Protein AF-A0A2W4IF60-F1 (afdb_monomer_lite)

Sequence (351 aa):
MIVFMKRQAVYISILVGIFCSLRVNANFQVPNEESFILQEFAETTLKISTLNIGEDNPFPVLKTFLKQHCAPEALQAGEKLTQKLQIPWEKNLQQLNSLKEYENLFTSTKKLTLNLKKEDEKTFCSQKYLLYNLLDQIQTAFLGYQKEKTENYEHSAPPKEKKESQNEEKKHFTTNFQRLTYDYLTEEIKNLINMNILNKEEAGEIQEKIKINFFPSCEKAKGSFHLLQHKKTKEKHFKALKLNIGICQDKSYLAKYKEYFKQILAHELGHYLYFFKDQKSENFNSICWSKRKNTCKHEEFITTYAQQNQEEDYAESFAYWYKDQGKEKEFGSVPANEALLRKEKHFETLF

pLDDT: mean 73.07, std 19.61, range [23.86, 97.19]

Secondary structure (DSSP, 8-state):
-------SSS-SSSSS---S-----------TTHHHHHHHHHHHHTTGGGPPTTS---HHHHHHHHHHHS-HHHHHHHHHHHHHHHHHHHHHHHT--SHHHHHHHHHHHHHHHHT---S-HHHHHHHHHHHHHHHHHHHHHHHHHHHHHHHTTTTS------SSHHHHHHHHHHHHHHHHHHHHHHHHHHHHHHTTSS-HHHHHHHHHHEEEEEEE--SPPEEEEEEEE-TTT--EEEEEEEEEEEE---HHHHHHHHHHHHHHHHHHHHHHIIIII-TTHHHHHHHHEETTEE-S-GGGSSSSGGGS-HHHHHHHHHHHHHHHHTT---SPPPP--HHHHHHHHHHHHH-

Radius of gyration: 26.7 Å; chains: 1; bounding box: 81×46×79 Å

Foldseek 3Di:
DDDDDDDDDPDPPPPPDDPDDDDDDDDDPDDFCPLVVQLLVLCVVVVLLPDFQPPDQCLVVSLVSLVVPADPLLQVLLVVVLVVCVVVLVVVLVVDDDLVVLRVVLNVLSVCLNPPDSPGRSPNSSSNNNSSVSNVVSSVSSVVVVVVVVVVVPPDDDDDDDDPVVVVVLVVLVVVVVVVLVVLVVVLLVVCCVVVVDPPVRSVVQVVQEAEAEDADLDQKAKDWDWDADPPVRDIDGHHIYIYDHRDPDPVSVVCVSVSSLLNVQLNVLLVCLRPPPPVLVQLCVLQHDPFDGPDDPLLAPHPQLNPTSSSSSSNLRSVLSCVVVVNPPPDDRPPDPSSVSSNVSVVVRD

Structure (mmCIF, N/CA/C/O backbone):
data_AF-A0A2W4IF60-F1
#
_entry.id   AF-A0A2W4IF60-F1
#
loop_
_atom_site.group_PDB
_atom_site.id
_atom_site.type_symbol
_atom_site.label_atom_id
_atom_site.label_alt_id
_atom_site.label_comp_id
_atom_site.label_asym_id
_atom_site.label_entity_id
_atom_site.label_seq_id
_atom_site.pdbx_PDB_ins_code
_atom_site.Cartn_x
_atom_site.Cartn_y
_atom_site.Cartn_z
_atom_site.occupancy
_atom_site.B_iso_or_equiv
_atom_site.auth_seq_id
_atom_site.auth_comp_id
_atom_site.auth_asym_id
_atom_site.auth_atom_id
_atom_site.pdbx_PDB_model_num
ATOM 1 N N . MET A 1 1 ? -29.709 -25.476 47.005 1.00 33.69 1 MET A N 1
ATOM 2 C CA . MET A 1 1 ? -28.866 -25.373 45.793 1.00 33.69 1 MET A CA 1
ATOM 3 C C . MET A 1 1 ? -29.565 -24.430 44.831 1.00 33.69 1 MET A C 1
ATOM 5 O O . MET A 1 1 ? -30.555 -24.809 44.235 1.00 33.69 1 MET A O 1
ATOM 9 N N . ILE A 1 2 ? -29.330 -23.127 44.946 1.00 28.52 2 ILE A N 1
ATOM 10 C CA . ILE A 1 2 ? -28.174 -22.435 44.351 1.00 28.52 2 ILE A CA 1
ATOM 11 C C . ILE A 1 2 ? -28.276 -22.457 42.818 1.00 28.52 2 ILE A C 1
ATOM 13 O O . ILE A 1 2 ? -28.019 -23.477 42.196 1.00 28.52 2 ILE A O 1
ATOM 17 N N . VAL A 1 3 ? -28.714 -21.311 42.282 1.00 27.39 3 VAL A N 1
ATOM 18 C CA . VAL A 1 3 ? -28.087 -20.539 41.192 1.00 27.39 3 VAL A CA 1
ATOM 19 C C . VAL A 1 3 ? -27.475 -21.343 40.034 1.00 27.39 3 VAL A C 1
ATOM 21 O O . VAL A 1 3 ? -26.459 -21.992 40.218 1.00 27.39 3 VAL A O 1
ATOM 24 N N . PHE A 1 4 ? -28.054 -21.209 38.833 1.00 25.11 4 PHE A N 1
ATOM 25 C CA . PHE A 1 4 ? -27.420 -20.688 37.597 1.00 25.11 4 PHE A CA 1
ATOM 26 C C . PHE A 1 4 ? -28.392 -20.918 36.414 1.00 25.11 4 PHE A C 1
ATOM 28 O O . PHE A 1 4 ? -28.615 -22.039 35.981 1.00 25.11 4 PHE A O 1
ATOM 35 N N . MET A 1 5 ? -29.219 -19.911 36.093 1.00 25.39 5 MET A N 1
ATOM 36 C CA . MET A 1 5 ? -29.157 -19.103 34.850 1.00 25.39 5 MET A CA 1
ATOM 37 C C . MET A 1 5 ? -29.403 -19.927 33.568 1.00 25.39 5 MET A C 1
ATOM 39 O O . MET A 1 5 ? -28.559 -20.706 33.159 1.00 25.39 5 MET A O 1
ATOM 43 N N . LYS A 1 6 ? -30.586 -19.900 32.928 1.00 26.98 6 LYS A N 1
ATOM 44 C CA . LYS A 1 6 ? -31.200 -18.811 32.122 1.00 26.98 6 LYS A CA 1
ATOM 45 C C . LYS A 1 6 ? -30.216 -18.089 31.182 1.00 26.98 6 LYS A C 1
ATOM 47 O O . LYS A 1 6 ? -29.327 -17.400 31.666 1.00 26.98 6 LYS A O 1
ATOM 52 N N . ARG A 1 7 ? -30.571 -18.107 29.881 1.00 27.20 7 ARG A N 1
ATOM 53 C CA . ARG A 1 7 ? -30.150 -17.259 28.733 1.00 27.20 7 ARG A CA 1
ATOM 54 C C . ARG A 1 7 ? -29.167 -17.897 27.748 1.00 27.20 7 ARG A C 1
ATOM 56 O O . ARG A 1 7 ? -27.987 -17.634 27.872 1.00 27.20 7 ARG A O 1
ATOM 63 N N . GLN A 1 8 ? -29.674 -18.572 26.709 1.00 27.17 8 GLN A N 1
ATOM 64 C CA . GLN A 1 8 ? -29.098 -18.576 25.345 1.00 27.17 8 GLN A CA 1
ATOM 65 C C . GLN A 1 8 ? -30.144 -19.079 24.323 1.00 27.17 8 GLN A C 1
ATOM 67 O O . GLN A 1 8 ? -29.982 -20.159 23.775 1.00 27.17 8 GLN A O 1
ATOM 72 N N . ALA A 1 9 ? -31.261 -18.366 24.104 1.00 29.62 9 ALA A N 1
ATOM 73 C CA . ALA A 1 9 ? -32.190 -18.716 23.007 1.00 29.62 9 ALA A CA 1
ATOM 74 C C . ALA A 1 9 ? -33.240 -17.636 22.660 1.00 29.62 9 ALA A C 1
ATOM 76 O O . ALA A 1 9 ? -34.347 -17.980 22.268 1.00 29.62 9 ALA A O 1
ATOM 77 N N . VAL A 1 10 ? -32.958 -16.337 22.819 1.00 28.91 10 VAL A N 1
ATOM 78 C CA . VAL A 1 10 ? -33.858 -15.270 22.327 1.00 28.91 10 VAL A CA 1
ATOM 79 C C . VAL A 1 10 ? -33.020 -14.039 21.984 1.00 28.91 10 VAL A C 1
ATOM 81 O O . VAL A 1 10 ? -32.916 -13.163 22.821 1.00 28.91 10 VAL A O 1
ATOM 84 N N . TYR A 1 11 ? -32.359 -14.004 20.819 1.00 23.86 11 TYR A N 1
ATOM 85 C CA . TYR A 1 11 ? -31.848 -12.773 20.166 1.00 23.86 11 TYR A CA 1
ATOM 86 C C . TYR A 1 11 ? -31.482 -13.036 18.682 1.00 23.86 11 TYR A C 1
ATOM 88 O O . TYR A 1 11 ? -30.486 -12.542 18.173 1.00 23.86 11 TYR A O 1
ATOM 96 N N . ILE A 1 12 ? -32.292 -13.833 17.968 1.00 34.38 12 ILE A N 1
ATOM 97 C CA . ILE A 1 12 ? -32.134 -14.103 16.518 1.00 34.38 12 ILE A CA 1
ATOM 98 C C . ILE A 1 12 ? -33.121 -13.278 15.654 1.00 34.38 12 ILE A C 1
ATOM 100 O O . ILE A 1 12 ? -33.269 -13.523 14.464 1.00 34.38 12 ILE A O 1
ATOM 104 N N . SER A 1 13 ? -33.801 -12.245 16.173 1.00 26.91 13 SER A N 1
ATOM 105 C CA . SER A 1 13 ? -34.812 -11.535 15.349 1.00 26.91 13 SER A CA 1
ATOM 106 C C . SER A 1 13 ? -34.953 -10.022 15.541 1.00 26.91 13 SER A C 1
ATOM 108 O O . SER A 1 13 ? -35.973 -9.467 15.156 1.00 26.91 13 SER A O 1
ATOM 110 N N . ILE A 1 14 ? -33.942 -9.319 16.061 1.00 26.91 14 ILE A N 1
ATOM 111 C CA . ILE A 1 14 ? -33.949 -7.842 16.090 1.00 26.91 14 ILE A CA 1
ATOM 112 C C . ILE A 1 14 ? -32.560 -7.321 15.707 1.00 26.91 14 ILE A C 1
ATOM 114 O O . ILE A 1 14 ? -31.815 -6.867 16.558 1.00 26.91 14 ILE A O 1
ATOM 118 N N . LEU A 1 15 ? -32.194 -7.456 14.430 1.00 24.92 15 LEU A N 1
ATOM 119 C CA . LEU A 1 15 ? -31.101 -6.720 13.763 1.00 24.92 15 LEU A CA 1
ATOM 120 C C . LEU A 1 15 ? -31.378 -6.662 12.238 1.00 24.92 15 LEU A C 1
ATOM 122 O O . LEU A 1 15 ? -30.499 -6.859 11.409 1.00 24.92 15 LEU A O 1
ATOM 126 N N . VAL A 1 16 ? -32.651 -6.442 11.870 1.00 29.22 16 VAL A N 1
ATOM 127 C CA . VAL A 1 16 ? -33.138 -6.225 10.483 1.00 29.22 16 VAL A CA 1
ATOM 128 C C . VAL A 1 16 ? -33.931 -4.906 10.379 1.00 29.22 16 VAL A C 1
ATOM 130 O O . VAL A 1 16 ? -34.698 -4.677 9.457 1.00 29.22 16 VAL A O 1
ATOM 133 N N . GLY A 1 17 ? -33.751 -3.966 11.303 1.00 27.00 17 GLY A N 1
ATOM 134 C CA . GLY A 1 17 ? -34.484 -2.705 11.229 1.00 27.00 17 GLY A CA 1
ATOM 135 C C . GLY A 1 17 ? -33.846 -1.636 12.079 1.00 27.00 17 GLY A C 1
ATOM 136 O O . GLY A 1 17 ? -34.156 -1.567 13.255 1.00 27.00 17 GLY A O 1
ATOM 137 N N . ILE A 1 18 ? -32.932 -0.880 11.474 1.00 28.89 18 ILE A N 1
ATOM 138 C CA . ILE A 1 18 ? -32.670 0.564 11.618 1.00 28.89 18 ILE A CA 1
ATOM 139 C C . ILE A 1 18 ? -31.515 0.825 10.640 1.00 28.89 18 ILE A C 1
ATOM 141 O O . ILE A 1 18 ? -30.358 0.759 11.014 1.00 28.89 18 ILE A O 1
ATOM 145 N N . PHE A 1 19 ? -31.824 0.995 9.355 1.00 27.33 19 PHE A N 1
ATOM 146 C CA . PHE A 1 19 ? -31.012 1.765 8.399 1.00 27.33 19 PHE A CA 1
ATOM 147 C C . PHE A 1 19 ? -31.865 2.070 7.160 1.00 27.33 19 PHE A C 1
ATOM 149 O O . PHE A 1 19 ? -31.553 1.711 6.034 1.00 27.33 19 PHE A O 1
ATOM 156 N N . CYS A 1 20 ? -32.986 2.755 7.390 1.00 24.56 20 CYS A N 1
ATOM 157 C CA . CYS A 1 20 ? -33.557 3.661 6.404 1.00 24.56 20 CYS A CA 1
ATOM 158 C C . CYS A 1 20 ? -34.033 4.920 7.132 1.00 24.56 20 CYS A C 1
ATOM 160 O O . CYS A 1 20 ? -34.852 4.844 8.044 1.00 24.56 20 CYS A O 1
ATOM 162 N N . SER A 1 21 ? -33.508 6.057 6.666 1.00 26.84 21 SER A N 1
ATOM 163 C CA . SER A 1 21 ? -33.999 7.432 6.832 1.00 26.84 21 SER A CA 1
ATOM 164 C C . SER A 1 21 ? -34.162 7.983 8.254 1.00 26.84 21 SER A C 1
ATOM 166 O O . SER A 1 21 ? -35.152 7.704 8.917 1.00 26.84 21 SER A O 1
ATOM 168 N N . LEU A 1 22 ? -33.258 8.892 8.646 1.00 25.45 22 LEU A N 1
ATOM 169 C CA . LEU A 1 22 ? -33.579 10.283 9.014 1.00 25.45 22 LEU A CA 1
ATOM 170 C C . LEU A 1 22 ? -32.287 11.058 9.336 1.00 25.45 22 LEU A C 1
ATOM 172 O O . LEU A 1 22 ? -31.508 10.680 10.205 1.00 25.45 22 LEU A O 1
ATOM 176 N N . ARG A 1 23 ? -32.079 12.175 8.630 1.00 37.06 23 ARG A N 1
ATOM 177 C CA . ARG A 1 23 ? -31.181 13.253 9.059 1.00 37.06 23 ARG A CA 1
ATOM 178 C C . ARG A 1 23 ? -31.764 13.884 10.323 1.00 37.06 23 ARG A C 1
ATOM 180 O O . ARG A 1 23 ? -32.813 14.507 10.209 1.00 37.06 23 ARG A O 1
ATOM 187 N N . VAL A 1 24 ? -31.069 13.811 11.457 1.00 26.56 24 VAL A N 1
ATOM 188 C CA . VAL A 1 24 ? -31.152 14.801 12.548 1.00 26.56 24 VAL A CA 1
ATOM 189 C C . VAL A 1 24 ? -29.798 14.842 13.263 1.00 26.56 24 VAL A C 1
ATOM 191 O O . VAL A 1 24 ? -29.272 13.808 13.659 1.00 26.56 24 VAL A O 1
ATOM 194 N N . ASN A 1 25 ? -29.241 16.045 13.419 1.00 36.34 25 ASN A N 1
ATOM 195 C CA . ASN A 1 25 ? -28.120 16.329 14.313 1.00 36.34 25 ASN A CA 1
ATOM 196 C C . ASN A 1 25 ? -28.450 15.869 15.741 1.00 36.34 25 ASN A C 1
ATOM 198 O O . ASN A 1 25 ? -29.328 16.444 16.381 1.00 36.34 25 ASN A O 1
ATOM 202 N N . ALA A 1 26 ? -27.707 14.898 16.258 1.00 24.92 26 ALA A N 1
ATOM 203 C CA . ALA A 1 26 ? -27.599 14.640 17.686 1.00 24.92 26 ALA A CA 1
ATOM 204 C C . ALA A 1 26 ? -26.230 14.013 17.957 1.00 24.92 26 ALA A C 1
ATOM 206 O O . ALA A 1 26 ? -25.859 13.039 17.305 1.00 24.92 26 ALA A O 1
ATOM 207 N N . ASN A 1 27 ? -25.487 14.601 18.898 1.00 33.53 27 ASN A N 1
ATOM 208 C CA . ASN A 1 27 ? -24.260 14.050 19.467 1.00 33.53 27 ASN A CA 1
ATOM 209 C C . ASN A 1 27 ? -24.481 12.582 19.848 1.00 33.53 27 ASN A C 1
ATOM 211 O O . ASN A 1 27 ? -25.101 12.291 20.870 1.00 33.53 27 ASN A O 1
ATOM 215 N N . PHE A 1 28 ? -23.978 11.669 19.024 1.00 28.98 28 PHE A N 1
ATOM 216 C CA . PHE A 1 28 ? -23.949 10.254 19.339 1.00 28.98 28 PHE A CA 1
ATOM 217 C C . PHE A 1 28 ? -22.568 9.950 19.912 1.00 28.98 28 PHE A C 1
ATOM 219 O O . PHE A 1 28 ? -21.588 9.820 19.182 1.00 28.98 28 PHE A O 1
ATOM 226 N N . GLN A 1 29 ? -22.483 9.916 21.240 1.00 33.03 29 GLN A N 1
ATOM 227 C CA . GLN A 1 29 ? -21.326 9.377 21.943 1.00 33.03 29 GLN A CA 1
ATOM 228 C C . GLN A 1 29 ? -21.315 7.861 21.708 1.00 33.03 29 GLN A C 1
ATOM 230 O O . GLN A 1 29 ? -22.132 7.126 22.262 1.00 33.03 29 GLN A O 1
ATOM 235 N N . VAL A 1 30 ? -20.432 7.425 20.810 1.00 31.52 30 VAL A N 1
ATOM 236 C CA . VAL A 1 30 ? -20.109 6.016 20.544 1.00 31.52 30 VAL A CA 1
ATOM 237 C C . VAL A 1 30 ? -19.503 5.410 21.828 1.00 31.52 30 VAL A C 1
ATOM 239 O O . VAL A 1 30 ? -18.834 6.138 22.563 1.00 31.52 30 VAL A O 1
ATOM 242 N N . PRO A 1 31 ? -19.761 4.134 22.179 1.00 36.16 31 PRO A N 1
ATOM 243 C CA . PRO A 1 31 ? -19.336 3.590 23.467 1.00 36.16 31 PRO A CA 1
ATOM 244 C C . PRO A 1 31 ? -17.804 3.542 23.619 1.00 36.16 31 PRO A C 1
ATOM 246 O O . PRO A 1 31 ? -17.105 3.010 22.762 1.00 36.16 31 PRO A O 1
ATOM 249 N N . ASN A 1 32 ? -17.331 4.014 24.776 1.00 49.88 32 ASN A N 1
ATOM 250 C CA . ASN A 1 32 ? -15.941 4.209 25.230 1.00 49.88 32 ASN A CA 1
ATOM 251 C C . ASN A 1 32 ? -14.961 2.997 25.164 1.00 49.88 32 ASN A C 1
ATOM 253 O O . ASN A 1 32 ? -13.850 3.100 25.682 1.00 49.88 32 ASN A O 1
ATOM 257 N N . GLU A 1 33 ? -15.332 1.829 24.623 1.00 52.38 33 GLU A N 1
ATOM 258 C CA . GLU A 1 33 ? -14.502 0.601 24.673 1.00 52.38 33 GLU A CA 1
ATOM 259 C C . GLU A 1 33 ? -13.718 0.301 23.382 1.00 52.38 33 GLU A C 1
ATOM 261 O O . GLU A 1 33 ? -12.754 -0.472 23.410 1.00 52.38 33 GLU A O 1
ATOM 266 N N . GLU A 1 34 ? -14.082 0.920 22.256 1.00 63.78 34 GLU A N 1
ATOM 267 C CA . GLU A 1 34 ? -13.486 0.630 20.944 1.00 63.78 34 GLU A CA 1
ATOM 268 C C . GLU A 1 34 ? -12.000 1.025 20.890 1.00 63.78 34 GLU A C 1
ATOM 270 O O . GLU A 1 34 ? -11.151 0.232 20.476 1.00 63.78 34 GLU A O 1
ATOM 275 N N . SER A 1 35 ? -11.659 2.191 21.444 1.00 62.66 35 SER A N 1
ATOM 276 C CA . SER A 1 35 ? -10.292 2.720 21.525 1.00 62.66 35 SER A CA 1
ATOM 277 C C . SER A 1 35 ? -9.341 1.806 22.303 1.00 62.66 35 SER A C 1
ATOM 279 O O . SER A 1 35 ? -8.160 1.712 21.972 1.00 62.66 35 SER A O 1
ATOM 281 N N . PHE A 1 36 ? -9.830 1.067 23.306 1.00 70.44 36 PHE A N 1
ATOM 282 C CA . PHE A 1 36 ? -9.000 0.124 24.061 1.00 70.44 36 PHE A CA 1
ATOM 283 C C . PHE A 1 36 ? -8.640 -1.119 23.249 1.00 70.44 36 PHE A C 1
ATOM 285 O O . PHE A 1 36 ? -7.492 -1.569 23.286 1.00 70.44 36 PHE A O 1
ATOM 292 N N . ILE A 1 37 ? -9.624 -1.685 22.549 1.00 62.75 37 ILE A N 1
ATOM 293 C CA . ILE A 1 37 ? -9.478 -2.916 21.761 1.00 62.75 37 ILE A CA 1
ATOM 294 C C . ILE A 1 37 ? -8.618 -2.640 20.529 1.00 62.75 37 ILE A C 1
ATOM 296 O O . ILE A 1 37 ? -7.679 -3.383 20.238 1.00 62.75 37 ILE A O 1
ATOM 300 N N . LEU A 1 38 ? -8.901 -1.535 19.843 1.00 58.50 38 LEU A N 1
ATOM 301 C CA . LEU A 1 38 ? -8.156 -1.087 18.674 1.00 58.50 38 LEU A CA 1
ATOM 302 C C . LEU A 1 38 ? -6.695 -0.783 19.024 1.00 58.50 38 LEU A C 1
ATOM 304 O O . LEU A 1 38 ? -5.791 -1.201 18.297 1.00 58.50 38 LEU A O 1
ATOM 308 N N . GLN A 1 39 ? -6.438 -0.143 20.169 1.00 73.62 39 GLN A N 1
ATOM 309 C CA . GLN A 1 39 ? -5.069 0.130 20.600 1.00 73.62 39 GLN A CA 1
ATOM 310 C C . GLN A 1 39 ? -4.286 -1.152 20.902 1.00 73.62 39 GLN A C 1
ATOM 312 O O . GLN A 1 39 ? -3.141 -1.290 20.475 1.00 73.62 39 GLN A O 1
ATOM 317 N N . GLU A 1 40 ? -4.895 -2.108 21.604 1.00 72.06 40 GLU A N 1
ATOM 318 C CA . GLU A 1 40 ? -4.267 -3.397 21.917 1.00 72.06 40 GLU A CA 1
ATOM 319 C C . GLU A 1 40 ? -3.968 -4.209 20.648 1.00 72.06 40 GLU A C 1
ATOM 321 O O . GLU A 1 40 ? -2.906 -4.831 20.524 1.00 72.06 40 GLU A O 1
ATOM 326 N N . PHE A 1 41 ? -4.863 -4.144 19.662 1.00 54.00 41 PHE A N 1
ATOM 327 C CA . PHE A 1 41 ? -4.658 -4.741 18.348 1.00 54.00 41 PHE A CA 1
ATOM 328 C C . PHE A 1 41 ? -3.478 -4.104 17.597 1.00 54.00 41 PHE A C 1
ATOM 330 O O . PHE A 1 41 ? -2.624 -4.826 17.069 1.00 54.00 41 PHE A O 1
ATOM 337 N N . ALA A 1 42 ? -3.379 -2.771 17.586 1.00 55.88 42 ALA A N 1
ATOM 338 C CA . ALA A 1 42 ? -2.267 -2.052 16.964 1.00 55.88 42 ALA A CA 1
ATOM 339 C C . ALA A 1 42 ? -0.924 -2.376 17.644 1.00 55.88 42 ALA A C 1
ATOM 341 O O . ALA A 1 42 ? 0.059 -2.689 16.968 1.00 55.88 42 ALA A O 1
ATOM 342 N N . GLU A 1 43 ? -0.884 -2.384 18.980 1.00 65.88 43 GLU A N 1
ATOM 343 C CA . GLU A 1 43 ? 0.315 -2.724 19.759 1.00 65.88 43 GLU A CA 1
ATOM 344 C C . GLU A 1 43 ? 0.768 -4.175 19.542 1.00 65.88 43 GLU A C 1
ATOM 346 O O . GLU A 1 43 ? 1.968 -4.450 19.446 1.00 65.88 43 GLU A O 1
ATOM 351 N N . THR A 1 44 ? -0.179 -5.106 19.421 1.00 61.25 44 THR A N 1
ATOM 352 C CA . THR A 1 44 ? 0.109 -6.517 19.126 1.00 61.25 44 THR A CA 1
ATOM 353 C C . THR A 1 44 ? 0.649 -6.683 17.709 1.00 61.25 44 THR A C 1
ATOM 355 O O . THR A 1 44 ? 1.652 -7.368 17.499 1.00 61.25 44 THR A O 1
ATOM 358 N N . THR A 1 45 ? 0.025 -6.018 16.735 1.00 54.72 45 THR A N 1
ATOM 359 C CA . THR A 1 45 ? 0.424 -6.073 15.320 1.00 54.72 45 THR A CA 1
ATOM 360 C C . THR A 1 45 ? 1.835 -5.530 15.114 1.00 54.72 45 THR A C 1
ATOM 362 O O . THR A 1 45 ? 2.631 -6.127 14.390 1.00 54.72 45 THR A O 1
ATOM 365 N N . LEU A 1 46 ? 2.171 -4.441 15.806 1.00 65.88 46 LEU A N 1
ATOM 366 C CA . LEU A 1 46 ? 3.494 -3.817 15.772 1.00 65.88 46 LEU A CA 1
ATOM 367 C C . LEU A 1 46 ? 4.493 -4.458 16.748 1.00 65.88 46 LEU A C 1
ATOM 369 O O . LEU A 1 46 ? 5.613 -3.973 16.880 1.00 65.88 46 LEU A O 1
ATOM 373 N N . LYS A 1 47 ? 4.113 -5.557 17.416 1.00 82.38 47 LYS A N 1
ATOM 374 C CA . LYS A 1 47 ? 4.969 -6.343 18.322 1.00 82.38 47 LYS A CA 1
ATOM 375 C C . LYS A 1 47 ? 5.652 -5.502 19.406 1.00 82.38 47 LYS A C 1
ATOM 377 O O . LYS A 1 47 ? 6.799 -5.752 19.782 1.00 82.38 47 LYS A O 1
ATOM 382 N N . ILE A 1 48 ? 4.932 -4.524 19.956 1.00 83.44 48 ILE A N 1
ATOM 383 C CA . ILE A 1 48 ? 5.487 -3.567 20.924 1.00 83.44 48 ILE A CA 1
ATOM 384 C C . ILE A 1 48 ? 6.008 -4.269 22.178 1.00 83.44 48 ILE A C 1
ATOM 386 O O . ILE A 1 48 ? 7.045 -3.889 22.710 1.00 83.44 48 ILE A O 1
ATOM 390 N N . SER A 1 49 ? 5.364 -5.344 22.636 1.00 85.00 49 SER A N 1
ATOM 391 C CA . SER A 1 49 ? 5.824 -6.102 23.808 1.00 85.00 49 SER A CA 1
ATOM 392 C C . SER A 1 49 ? 7.262 -6.614 23.665 1.00 85.00 49 SER A C 1
ATOM 394 O O . SER A 1 49 ? 8.034 -6.535 24.624 1.00 85.00 49 SER A O 1
ATOM 396 N N . THR A 1 50 ? 7.665 -7.039 22.467 1.00 84.88 50 THR A N 1
ATOM 397 C CA . THR A 1 50 ? 8.994 -7.605 22.185 1.00 84.88 50 THR A CA 1
ATOM 398 C C . THR A 1 50 ? 9.992 -6.606 21.603 1.00 84.88 50 THR A C 1
ATOM 400 O O . THR A 1 50 ? 11.150 -6.962 21.446 1.00 84.88 50 THR A O 1
ATOM 403 N N . LEU A 1 51 ? 9.566 -5.375 21.309 1.00 83.69 51 LEU A N 1
ATOM 404 C CA . LEU A 1 51 ? 10.403 -4.346 20.687 1.00 83.69 51 LEU A CA 1
ATOM 405 C C . LEU A 1 51 ? 11.607 -3.976 21.564 1.00 83.69 51 LEU A C 1
ATOM 407 O O . LEU A 1 51 ? 11.423 -3.579 22.725 1.00 83.69 51 LEU A O 1
ATOM 411 N N . ASN A 1 52 ? 12.813 -4.047 21.011 1.00 86.00 52 ASN A N 1
ATOM 412 C CA . ASN A 1 52 ? 14.022 -3.542 21.663 1.00 86.00 52 ASN A CA 1
ATOM 413 C C . ASN A 1 52 ? 14.314 -2.103 21.232 1.00 86.00 52 ASN A C 1
ATOM 415 O O . ASN A 1 52 ? 13.986 -1.681 20.124 1.00 86.00 52 ASN A O 1
ATOM 419 N N . ILE A 1 53 ? 14.954 -1.334 22.114 1.00 80.75 53 ILE A N 1
ATOM 420 C CA . ILE A 1 53 ? 15.399 0.014 21.759 1.00 80.75 53 ILE A CA 1
ATOM 421 C C . ILE A 1 53 ? 16.463 -0.070 20.650 1.00 80.75 53 ILE A C 1
ATOM 423 O O . ILE A 1 53 ? 17.364 -0.903 20.709 1.00 80.75 53 ILE A O 1
ATOM 427 N N . GLY A 1 54 ? 16.337 0.765 19.616 1.00 70.00 54 GLY A N 1
ATOM 428 C CA . GLY A 1 54 ? 17.229 0.754 18.447 1.00 70.00 54 GLY A CA 1
ATOM 429 C C . GLY A 1 54 ? 16.766 -0.124 17.274 1.00 70.00 54 GLY A C 1
ATOM 430 O O . GLY A 1 54 ? 17.385 -0.079 16.206 1.00 70.00 54 GLY A O 1
ATOM 431 N N . GLU A 1 55 ? 15.675 -0.878 17.443 1.00 76.94 55 GLU A N 1
ATOM 432 C CA . GLU A 1 55 ? 14.916 -1.483 16.336 1.00 76.94 55 GLU A CA 1
ATOM 433 C C . GLU A 1 55 ? 14.079 -0.417 15.599 1.00 76.94 55 GLU A C 1
ATOM 435 O O . GLU A 1 55 ? 14.166 0.773 15.904 1.00 76.94 55 GLU A O 1
ATOM 440 N N . ASP A 1 56 ? 13.291 -0.809 14.596 1.00 73.94 56 ASP A N 1
ATOM 441 C CA . ASP A 1 56 ? 12.438 0.126 13.853 1.00 73.94 56 ASP A CA 1
ATOM 442 C C . ASP A 1 56 ? 11.427 0.803 14.783 1.00 73.94 56 ASP A C 1
ATOM 444 O O . ASP A 1 56 ? 10.812 0.144 15.615 1.00 73.94 56 ASP A O 1
ATOM 448 N N . ASN A 1 57 ? 11.261 2.123 14.656 1.00 80.38 57 ASN A N 1
ATOM 449 C CA . ASN A 1 57 ? 10.449 2.936 15.561 1.00 80.38 57 ASN A CA 1
ATOM 450 C C . ASN A 1 57 ? 8.956 2.924 15.165 1.00 80.38 57 ASN A C 1
ATOM 452 O O . ASN A 1 57 ? 8.582 3.585 14.191 1.00 80.38 57 ASN A O 1
ATOM 456 N N . PRO A 1 58 ? 8.073 2.242 15.920 1.00 80.00 58 PRO A N 1
ATOM 457 C CA . PRO A 1 58 ? 6.658 2.131 15.575 1.00 80.00 58 PRO A CA 1
ATOM 458 C C . PRO A 1 58 ? 5.794 3.230 16.216 1.00 80.00 58 PRO A C 1
ATOM 460 O O . PRO A 1 58 ? 4.600 3.335 15.926 1.00 80.00 58 PRO A O 1
ATOM 463 N N . PHE A 1 59 ? 6.356 4.052 17.106 1.00 84.44 59 PHE A N 1
ATOM 464 C CA . PHE A 1 59 ? 5.595 5.018 17.898 1.00 84.44 59 PHE A CA 1
ATOM 465 C C . PHE A 1 59 ? 4.957 6.146 17.069 1.00 84.44 59 PHE A C 1
ATOM 467 O O . PHE A 1 59 ? 3.835 6.536 17.396 1.00 84.44 59 PHE A O 1
ATOM 474 N N . PRO A 1 60 ? 5.553 6.642 15.965 1.00 79.50 60 PRO A N 1
ATOM 475 C CA . PRO A 1 60 ? 4.868 7.559 15.051 1.00 79.50 60 PRO A CA 1
ATOM 476 C C . PRO A 1 60 ? 3.578 6.981 14.449 1.00 79.50 60 PRO A C 1
ATOM 478 O O . PRO A 1 60 ? 2.565 7.681 14.353 1.00 79.50 60 PRO A O 1
ATOM 481 N N . VAL A 1 61 ? 3.586 5.690 14.101 1.00 69.25 61 VAL A N 1
ATOM 482 C CA . VAL A 1 61 ? 2.409 4.983 13.573 1.00 69.25 61 VAL A CA 1
ATOM 483 C C . VAL A 1 61 ? 1.345 4.855 14.660 1.00 69.25 61 VAL A C 1
ATOM 485 O O . VAL A 1 61 ? 0.193 5.214 14.438 1.00 69.25 61 VAL A O 1
ATOM 488 N N . LEU A 1 62 ? 1.737 4.455 15.872 1.00 75.38 62 LEU A N 1
ATOM 489 C CA . LEU A 1 62 ? 0.824 4.357 17.016 1.00 75.38 62 LEU A CA 1
ATOM 490 C C . LEU A 1 62 ? 0.215 5.708 17.417 1.00 75.38 62 LEU A C 1
ATOM 492 O O . LEU A 1 62 ? -0.953 5.772 17.791 1.00 75.38 62 LEU A O 1
ATOM 496 N N . LYS A 1 63 ? 0.963 6.810 17.298 1.00 81.81 63 LYS A N 1
ATOM 497 C CA . LYS A 1 63 ? 0.427 8.167 17.503 1.00 81.81 63 LYS A CA 1
ATOM 498 C C . LYS A 1 63 ? -0.608 8.537 16.446 1.00 81.81 63 LYS A C 1
ATOM 500 O O . LYS A 1 63 ? -1.609 9.165 16.776 1.00 81.81 63 LYS A O 1
ATOM 505 N N . THR A 1 64 ? -0.373 8.162 15.191 1.00 73.50 64 THR A N 1
ATOM 506 C CA . THR A 1 64 ? -1.330 8.390 14.097 1.00 73.50 64 THR A CA 1
ATOM 507 C C . THR A 1 64 ? -2.608 7.593 14.328 1.00 73.50 64 THR A C 1
ATOM 509 O O . THR A 1 64 ? -3.698 8.139 14.199 1.00 73.50 64 THR A O 1
ATOM 512 N N . PHE A 1 65 ? -2.466 6.351 14.784 1.00 73.88 65 PHE A N 1
ATOM 513 C CA . PHE A 1 65 ? -3.581 5.496 15.167 1.00 73.88 65 PHE A CA 1
ATOM 514 C C . PHE A 1 65 ? -4.424 6.111 16.297 1.00 73.88 65 PHE A C 1
ATOM 516 O O . PHE A 1 65 ? -5.638 6.243 16.166 1.00 73.88 65 PHE A O 1
ATOM 523 N N . LEU A 1 66 ? -3.793 6.606 17.370 1.00 79.94 66 LEU A N 1
ATOM 524 C CA . LEU A 1 66 ? -4.510 7.325 18.432 1.00 79.94 66 LEU A CA 1
ATOM 525 C C . LEU A 1 66 ? -5.262 8.549 17.896 1.00 79.94 66 LEU A C 1
ATOM 527 O O . LEU A 1 66 ? -6.370 8.825 18.342 1.00 79.94 66 LEU A O 1
ATOM 531 N N . LYS A 1 67 ? -4.691 9.277 16.928 1.00 80.25 67 LYS A N 1
ATOM 532 C CA . LYS A 1 67 ? -5.349 10.446 16.322 1.00 80.25 67 LYS A CA 1
ATOM 533 C C . LYS A 1 67 ? -6.620 10.106 15.547 1.00 80.25 67 LYS A C 1
ATOM 535 O O . LYS A 1 67 ? -7.467 10.978 15.386 1.00 80.25 67 LYS A O 1
ATOM 540 N N . GLN A 1 68 ? -6.734 8.875 15.063 1.00 76.50 68 GLN A N 1
ATOM 541 C CA . GLN A 1 68 ? -7.887 8.398 14.303 1.00 76.50 68 GLN A CA 1
ATOM 542 C C . GLN A 1 68 ? -8.996 7.853 15.204 1.00 76.50 68 GLN A C 1
ATOM 544 O O . GLN A 1 68 ? -10.163 7.937 14.833 1.00 76.50 68 GLN A O 1
ATOM 549 N N . HIS A 1 69 ? -8.637 7.320 16.374 1.00 78.19 69 HIS A N 1
ATOM 550 C CA . HIS A 1 69 ? -9.570 6.557 17.205 1.00 78.19 69 HIS A CA 1
ATOM 551 C C . HIS A 1 69 ? -9.894 7.197 18.555 1.00 78.19 69 HIS A C 1
ATOM 553 O O . HIS A 1 69 ? -10.910 6.860 19.142 1.00 78.19 69 HIS A O 1
ATOM 559 N N . CYS A 1 70 ? -9.092 8.144 19.041 1.00 82.19 70 CYS A N 1
ATOM 560 C CA . CYS A 1 70 ? -9.369 8.846 20.291 1.00 82.19 70 CYS A CA 1
ATOM 561 C C . CYS A 1 70 ? -10.077 10.184 20.062 1.00 82.19 70 CYS A C 1
ATOM 563 O O . CYS A 1 70 ? -9.798 10.899 19.097 1.00 82.19 70 CYS A O 1
ATOM 565 N N . ALA A 1 71 ? -10.912 10.583 21.024 1.00 83.12 71 ALA A N 1
ATOM 566 C CA . ALA A 1 71 ? -11.545 11.899 21.026 1.00 83.12 71 ALA A CA 1
ATOM 567 C C . ALA A 1 71 ? -10.504 13.048 20.944 1.00 83.12 71 ALA A C 1
ATOM 569 O O . ALA A 1 71 ? -9.493 13.016 21.663 1.00 83.12 71 ALA A O 1
ATOM 570 N N . PRO A 1 72 ? -10.745 14.101 20.136 1.00 79.62 72 PRO A N 1
ATOM 571 C CA . PRO A 1 72 ? -9.819 15.226 19.982 1.00 79.62 72 PRO A CA 1
ATOM 572 C C . PRO A 1 72 ? -9.418 15.891 21.304 1.00 79.62 72 PRO A C 1
ATOM 574 O O . PRO A 1 72 ? -8.261 16.271 21.484 1.00 79.62 72 PRO A O 1
ATOM 577 N N . GLU A 1 73 ? -10.334 15.995 22.266 1.00 78.69 73 GLU A N 1
ATOM 578 C CA . GLU A 1 73 ? -10.079 16.600 23.577 1.00 78.69 73 GLU A CA 1
ATOM 579 C C . GLU A 1 73 ? -9.100 15.772 24.418 1.00 78.69 73 GLU A C 1
ATOM 581 O O . GLU A 1 73 ? -8.355 16.327 25.231 1.00 78.69 73 GLU A O 1
ATOM 586 N N . ALA A 1 74 ? -9.089 14.447 24.239 1.00 82.25 74 ALA A N 1
ATOM 587 C CA . ALA A 1 74 ? -8.129 13.552 24.878 1.00 82.25 74 ALA A CA 1
ATOM 588 C C . ALA A 1 74 ? -6.728 13.741 24.282 1.00 82.25 74 ALA A C 1
ATOM 590 O O . ALA A 1 74 ? -5.742 13.853 25.013 1.00 82.25 74 ALA A O 1
ATOM 591 N N . LEU A 1 75 ? -6.645 13.852 22.956 1.00 85.62 75 LEU A N 1
ATOM 592 C CA . LEU A 1 75 ? -5.387 14.071 22.241 1.00 85.62 75 LEU A CA 1
ATOM 593 C C . LEU A 1 75 ? -4.789 15.439 22.565 1.00 85.62 75 LEU A C 1
ATOM 595 O O . LEU A 1 75 ? -3.608 15.518 22.885 1.00 85.62 75 LEU A O 1
ATOM 599 N N . GLN A 1 76 ? -5.605 16.494 22.602 1.00 77.88 76 GLN A N 1
ATOM 600 C CA . GLN A 1 76 ? -5.163 17.830 23.014 1.00 77.88 76 GLN A CA 1
ATOM 601 C C . GLN A 1 76 ? -4.640 17.849 24.456 1.00 77.88 76 GLN A C 1
ATOM 603 O O . GLN A 1 76 ? -3.682 18.562 24.759 1.00 77.88 76 GLN A O 1
ATOM 608 N N . ALA A 1 77 ? -5.250 17.078 25.363 1.00 75.44 77 ALA A N 1
ATOM 609 C CA . ALA A 1 77 ? -4.745 16.936 26.726 1.00 75.44 77 ALA A CA 1
ATOM 610 C C . ALA A 1 77 ? -3.376 16.235 26.742 1.00 75.44 77 ALA A C 1
ATOM 612 O O . ALA A 1 77 ? -2.460 16.706 27.417 1.00 75.44 77 ALA A O 1
ATOM 613 N N . GLY A 1 78 ? -3.215 15.166 25.955 1.00 75.88 78 GLY A N 1
ATOM 614 C CA . GLY A 1 78 ? -1.937 14.474 25.760 1.00 75.88 78 GLY A CA 1
ATOM 615 C C . GLY A 1 78 ? -0.856 15.387 25.174 1.00 75.88 78 GLY A C 1
ATOM 616 O O . GLY A 1 78 ? 0.237 15.463 25.722 1.00 75.88 78 GLY A O 1
ATOM 617 N N . GLU A 1 79 ? -1.172 16.147 24.125 1.00 79.31 79 GLU A N 1
ATOM 618 C CA . GLU A 1 79 ? -0.259 17.101 23.479 1.00 79.31 79 GLU A CA 1
ATOM 619 C C . GLU A 1 79 ? 0.200 18.206 24.435 1.00 79.31 79 GLU A C 1
ATOM 621 O O . GLU A 1 79 ? 1.395 18.491 24.517 1.00 79.31 79 GLU A O 1
ATOM 626 N N . LYS A 1 80 ? -0.720 18.786 25.218 1.00 73.00 80 LYS A N 1
ATOM 627 C CA . LYS A 1 80 ? -0.376 19.778 26.250 1.00 73.00 80 LYS A CA 1
ATOM 628 C C . LYS A 1 80 ? 0.545 19.193 27.319 1.00 73.00 80 LYS A C 1
ATOM 630 O O . LYS A 1 80 ? 1.480 19.866 27.754 1.00 73.00 80 LYS A O 1
ATOM 635 N N . LEU A 1 81 ? 0.300 17.952 27.744 1.00 70.88 81 LEU A N 1
ATOM 636 C CA . LEU A 1 81 ? 1.175 17.251 28.687 1.00 70.88 81 LEU A CA 1
ATOM 637 C C . LEU A 1 81 ? 2.558 16.996 28.077 1.00 70.88 81 LEU A C 1
ATOM 639 O O . LEU A 1 81 ? 3.556 17.243 28.751 1.00 70.88 81 LEU A O 1
ATOM 643 N N . THR A 1 82 ? 2.629 16.579 26.808 1.00 69.38 82 THR A N 1
ATOM 644 C CA . THR A 1 82 ? 3.895 16.380 26.091 1.00 69.38 82 THR A CA 1
ATOM 645 C C . THR A 1 82 ? 4.691 17.677 26.021 1.00 69.38 82 THR A C 1
ATOM 647 O O . THR A 1 82 ? 5.853 17.685 26.408 1.00 69.38 82 THR A O 1
ATOM 650 N N . GLN A 1 83 ? 4.070 18.787 25.614 1.00 65.75 83 GLN A N 1
ATOM 651 C CA . GLN A 1 83 ? 4.731 20.096 25.536 1.00 65.75 83 GLN A CA 1
ATOM 652 C C . GLN A 1 83 ? 5.244 20.565 26.901 1.00 65.75 83 GLN A C 1
ATOM 654 O O . GLN A 1 83 ? 6.372 21.040 27.013 1.00 65.75 83 GLN A O 1
ATOM 659 N N . LYS A 1 84 ? 4.441 20.397 27.961 1.00 67.12 84 LYS A N 1
ATOM 660 C CA . LYS A 1 84 ? 4.826 20.779 29.328 1.00 67.12 84 LYS A CA 1
ATOM 661 C C . LYS A 1 84 ? 6.043 20.000 29.831 1.00 67.12 84 LYS A C 1
ATOM 663 O O . LYS A 1 84 ? 6.838 20.532 30.603 1.00 67.12 84 LYS A O 1
ATOM 668 N N . LEU A 1 85 ? 6.1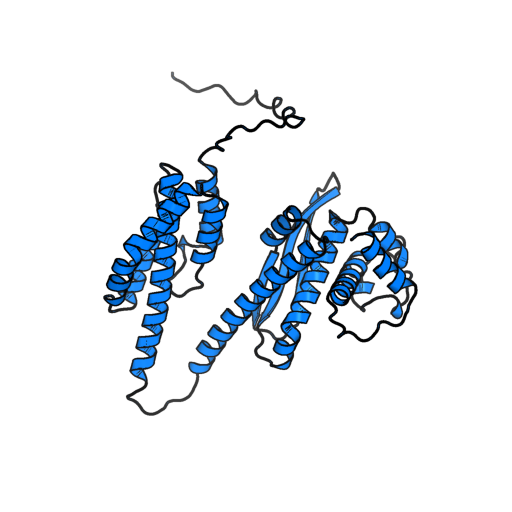50 18.734 29.444 1.00 60.84 85 LEU A N 1
ATOM 669 C CA . LEU A 1 85 ? 7.162 17.816 29.954 1.00 60.84 85 LEU A CA 1
ATOM 670 C C . LEU A 1 85 ? 8.369 17.658 29.016 1.00 60.84 85 LEU A C 1
ATOM 672 O O . LEU A 1 85 ? 9.389 17.132 29.452 1.00 60.84 85 LEU A O 1
ATOM 676 N N . GLN A 1 86 ? 8.297 18.184 27.790 1.00 62.97 86 GLN A N 1
ATOM 677 C CA . GLN A 1 86 ? 9.349 18.094 26.777 1.00 62.97 86 GLN A CA 1
ATOM 678 C C . GLN A 1 86 ? 10.713 18.577 27.291 1.00 62.97 86 GLN A C 1
ATOM 680 O O . GLN A 1 86 ? 11.668 17.807 27.298 1.00 62.97 86 GLN A O 1
ATOM 685 N N . ILE A 1 87 ? 10.794 19.815 27.789 1.00 48.72 87 ILE A N 1
ATOM 686 C CA . ILE A 1 87 ? 12.059 20.397 28.271 1.00 48.72 87 ILE A CA 1
ATOM 687 C C . ILE A 1 87 ? 12.628 19.609 29.474 1.00 48.72 87 ILE A C 1
ATOM 689 O O . ILE A 1 87 ? 13.811 19.256 29.451 1.00 48.72 87 ILE A O 1
ATOM 693 N N . PRO A 1 88 ? 11.839 19.284 30.524 1.00 54.16 88 PRO A N 1
ATOM 694 C CA . PRO A 1 88 ? 12.300 18.405 31.601 1.00 54.16 88 PRO A CA 1
ATOM 695 C C . PRO A 1 88 ? 12.821 17.044 31.123 1.00 54.16 88 PRO A C 1
ATOM 697 O O . PRO A 1 88 ? 13.811 16.550 31.663 1.00 54.16 88 PRO A O 1
ATOM 700 N N . TRP A 1 89 ? 12.178 16.429 30.129 1.00 65.88 89 TRP A N 1
ATOM 701 C CA . TRP A 1 89 ? 12.590 15.125 29.613 1.00 65.88 89 TRP A CA 1
ATOM 702 C C . TRP A 1 89 ? 13.863 15.180 28.796 1.00 65.88 89 TRP A C 1
ATOM 704 O O . TRP A 1 89 ? 14.738 14.356 29.031 1.00 65.88 89 TRP A O 1
ATOM 714 N N . GLU A 1 90 ? 14.005 16.154 27.903 1.00 59.91 90 GLU A N 1
ATOM 715 C CA . GLU A 1 90 ? 15.239 16.354 27.138 1.00 59.91 90 GLU A CA 1
ATOM 716 C C . GLU A 1 90 ? 16.435 16.519 28.084 1.00 59.91 90 GLU A C 1
ATOM 718 O O . GLU A 1 90 ? 17.458 15.854 27.918 1.00 59.91 90 GLU A O 1
ATOM 723 N N . LYS A 1 91 ? 16.268 17.303 29.158 1.00 58.75 91 LYS A N 1
ATOM 724 C CA . LYS A 1 91 ? 17.294 17.464 30.196 1.00 58.75 91 LYS A CA 1
ATOM 725 C C . LYS A 1 91 ? 17.613 16.155 30.926 1.00 58.75 91 LYS A C 1
ATOM 727 O O . LYS A 1 91 ? 18.779 15.878 31.182 1.00 58.75 91 LYS A O 1
ATOM 732 N N . ASN A 1 92 ? 16.603 15.355 31.269 1.00 66.75 92 ASN A N 1
ATOM 733 C CA . ASN A 1 92 ? 16.809 14.069 31.944 1.00 66.75 92 ASN A CA 1
ATOM 734 C C . ASN A 1 92 ? 17.451 13.022 31.018 1.00 66.75 92 ASN A C 1
ATOM 736 O O . ASN A 1 92 ? 18.266 12.230 31.478 1.00 66.75 92 ASN A O 1
ATOM 740 N N . LEU A 1 93 ? 17.118 13.023 29.724 1.00 67.50 93 LEU A N 1
ATOM 741 C CA . LEU A 1 93 ? 17.726 12.135 28.730 1.00 67.50 93 LEU A CA 1
ATOM 742 C C . LEU A 1 93 ? 19.207 12.466 28.526 1.00 67.50 93 LEU A C 1
ATOM 744 O O . LEU A 1 93 ? 20.030 11.559 28.504 1.00 67.50 93 LEU A O 1
ATOM 748 N N . GLN A 1 94 ? 19.564 13.752 28.485 1.00 68.56 94 GLN A N 1
ATOM 749 C CA . GLN A 1 94 ? 20.962 14.201 28.409 1.00 68.56 94 GLN A CA 1
ATOM 750 C C . GLN A 1 94 ? 21.808 13.810 29.633 1.00 68.56 94 GLN A C 1
ATOM 752 O O . GLN A 1 94 ? 23.032 13.811 29.549 1.00 68.56 94 GLN A O 1
ATOM 757 N N . GLN A 1 95 ? 21.185 13.483 30.770 1.00 72.38 95 GLN A N 1
ATOM 758 C CA . GLN A 1 95 ? 21.888 13.017 31.971 1.00 72.38 95 GLN A CA 1
ATOM 759 C C . GLN A 1 95 ? 22.194 11.513 31.953 1.00 72.38 95 GLN A C 1
ATOM 761 O O . GLN A 1 95 ? 22.915 11.040 32.834 1.00 72.38 95 GLN A O 1
ATOM 766 N N . LEU A 1 96 ? 21.651 10.758 30.990 1.00 71.44 96 LEU A N 1
ATOM 767 C CA . LEU A 1 96 ? 21.925 9.331 30.848 1.00 71.44 96 LEU A CA 1
ATOM 768 C C . LEU A 1 96 ? 23.321 9.127 30.250 1.00 71.44 96 LEU A C 1
ATOM 770 O O . LEU A 1 96 ? 23.643 9.615 29.168 1.00 71.44 96 LEU A O 1
ATOM 774 N N . ASN A 1 97 ? 24.144 8.356 30.952 1.00 76.19 97 ASN A N 1
ATOM 775 C CA . ASN A 1 97 ? 25.574 8.197 30.702 1.00 76.19 97 ASN A CA 1
ATOM 776 C C . ASN A 1 97 ? 25.946 6.799 30.192 1.00 76.19 97 ASN A C 1
ATOM 778 O O . ASN A 1 97 ? 27.134 6.496 30.031 1.00 76.19 97 ASN A O 1
ATOM 782 N N . SER A 1 98 ? 24.968 5.930 29.928 1.00 78.19 98 SER A N 1
ATOM 783 C CA . SER A 1 98 ? 25.214 4.624 29.314 1.00 78.19 98 SER A CA 1
ATOM 784 C C . SER A 1 98 ? 24.038 4.117 28.479 1.00 78.19 98 SER A C 1
ATOM 786 O O . SER A 1 98 ? 22.879 4.365 28.801 1.00 78.19 98 SER A O 1
ATOM 788 N N . LEU A 1 99 ? 24.331 3.306 27.453 1.00 81.62 99 LEU A N 1
ATOM 789 C CA . LEU A 1 99 ? 23.312 2.611 26.648 1.00 81.62 99 LEU A CA 1
ATOM 790 C C . LEU A 1 99 ? 22.361 1.775 27.520 1.00 81.62 99 LEU A C 1
ATOM 792 O O . LEU A 1 99 ? 21.165 1.705 27.249 1.00 81.62 99 LEU A O 1
ATOM 796 N N . LYS A 1 100 ? 22.874 1.202 28.617 1.00 83.56 100 LYS A N 1
ATOM 797 C CA . LYS A 1 100 ? 22.078 0.409 29.557 1.00 83.56 100 LYS A CA 1
ATOM 798 C C . LYS A 1 100 ? 21.005 1.239 30.260 1.00 83.56 100 LYS A C 1
ATOM 800 O O . LYS A 1 100 ? 19.907 0.742 30.500 1.00 83.56 100 LYS A O 1
ATOM 805 N N . GLU A 1 101 ? 21.295 2.496 30.582 1.00 70.75 101 GLU A N 1
ATOM 806 C CA . GLU A 1 101 ? 20.319 3.396 31.201 1.00 70.75 101 GLU A CA 1
ATOM 807 C C . GLU A 1 101 ? 19.181 3.743 30.234 1.00 70.75 101 GLU A C 1
ATOM 809 O O . GLU A 1 101 ? 18.017 3.703 30.633 1.00 70.75 101 GLU A O 1
ATOM 814 N N . TYR A 1 102 ? 19.488 3.965 28.952 1.00 80.44 102 TYR A N 1
ATOM 815 C CA . TYR A 1 102 ? 18.478 4.140 27.903 1.00 80.44 102 TYR A CA 1
ATOM 816 C C . TYR A 1 102 ? 17.622 2.883 27.697 1.00 80.44 102 TYR A C 1
ATOM 818 O O . TYR A 1 102 ? 16.396 2.980 27.654 1.00 80.44 102 TYR A O 1
ATOM 826 N N . GLU A 1 103 ? 18.232 1.696 27.624 1.00 84.88 103 GLU A N 1
ATOM 827 C CA . GLU A 1 103 ? 17.509 0.418 27.533 1.00 84.88 103 GLU A CA 1
ATOM 828 C C . GLU A 1 103 ? 16.553 0.209 28.712 1.00 84.88 103 GLU A C 1
ATOM 830 O O . GLU A 1 103 ? 15.403 -0.204 28.528 1.00 84.88 103 GLU A O 1
ATOM 835 N N . ASN A 1 104 ? 17.012 0.506 29.930 1.00 76.69 104 ASN A N 1
ATOM 836 C CA . ASN A 1 104 ? 16.211 0.381 31.144 1.00 76.69 104 ASN A CA 1
ATOM 837 C C . ASN A 1 104 ? 15.049 1.384 31.145 1.00 76.69 104 ASN A C 1
ATOM 839 O O . ASN A 1 104 ? 13.909 1.014 31.453 1.00 76.69 104 ASN A O 1
ATOM 843 N N . LEU A 1 105 ? 15.307 2.637 30.759 1.00 78.00 105 LEU A N 1
ATOM 844 C CA . LEU A 1 105 ? 14.281 3.673 30.665 1.00 78.00 105 LEU A CA 1
ATOM 845 C C . LEU A 1 105 ? 13.237 3.330 29.595 1.00 78.00 105 LEU A C 1
ATOM 847 O O . LEU A 1 105 ? 12.035 3.420 29.846 1.00 78.00 105 LEU A O 1
ATOM 851 N N . PHE A 1 106 ? 13.670 2.855 28.432 1.00 86.56 106 PHE A N 1
ATOM 852 C CA . PHE A 1 106 ? 12.776 2.408 27.368 1.00 86.56 106 PHE A CA 1
ATOM 853 C C . PHE A 1 106 ? 11.938 1.210 27.797 1.00 86.56 106 PHE A C 1
ATOM 855 O O . PHE A 1 106 ? 10.719 1.224 27.653 1.00 86.56 106 PHE A O 1
ATOM 862 N N . THR A 1 107 ? 12.558 0.194 28.396 1.00 84.75 107 THR A N 1
ATOM 863 C CA . THR A 1 107 ? 11.861 -1.017 28.851 1.00 84.75 107 THR A CA 1
ATOM 864 C C . THR A 1 107 ? 10.818 -0.701 29.921 1.00 84.75 107 THR A C 1
ATOM 866 O O . THR A 1 107 ? 9.689 -1.192 29.851 1.00 84.75 107 THR A O 1
ATOM 869 N N . SER A 1 108 ? 11.163 0.141 30.897 1.00 74.00 108 SER A N 1
ATOM 870 C CA . SER A 1 108 ? 10.239 0.558 31.959 1.00 74.00 108 SER A CA 1
ATOM 871 C C . SER A 1 108 ? 9.090 1.417 31.422 1.00 74.00 108 SER A C 1
ATOM 873 O O . SER A 1 108 ? 7.932 1.141 31.739 1.00 74.00 108 SER A O 1
ATOM 875 N N . THR A 1 109 ? 9.374 2.374 30.533 1.00 80.50 109 THR A N 1
ATOM 876 C CA . THR A 1 109 ? 8.353 3.206 29.872 1.00 80.50 109 THR A CA 1
ATOM 877 C C . THR A 1 109 ? 7.433 2.361 28.993 1.00 80.50 109 THR A C 1
ATOM 879 O O . THR A 1 109 ? 6.212 2.502 29.047 1.00 80.50 109 THR A O 1
ATOM 882 N N . LYS A 1 110 ? 7.985 1.410 28.236 1.00 92.12 110 LYS A N 1
ATOM 883 C CA . LYS A 1 110 ? 7.234 0.476 27.388 1.00 92.12 110 LYS A CA 1
ATOM 884 C C . LYS A 1 110 ? 6.305 -0.395 28.224 1.00 92.12 110 LYS A C 1
ATOM 886 O O . LYS A 1 110 ? 5.124 -0.523 27.908 1.00 92.12 110 LYS A O 1
ATOM 891 N N . LYS A 1 111 ? 6.807 -0.935 29.337 1.00 85.50 111 LYS A N 1
ATOM 892 C CA . LYS A 1 111 ? 6.003 -1.714 30.285 1.00 85.50 111 LYS A CA 1
ATOM 893 C C . LYS A 1 111 ? 4.878 -0.873 30.885 1.00 85.50 111 LYS A C 1
ATOM 895 O O . LYS A 1 111 ? 3.757 -1.362 30.962 1.00 85.50 111 LYS A O 1
ATOM 900 N N . LEU A 1 112 ? 5.148 0.368 31.286 1.00 82.06 112 LEU A N 1
ATOM 901 C CA . LEU A 1 112 ? 4.113 1.279 31.780 1.00 82.06 112 LEU A CA 1
ATOM 902 C C . LEU A 1 112 ? 3.045 1.533 30.709 1.00 82.06 112 LEU A C 1
ATOM 904 O O . LEU A 1 112 ? 1.857 1.435 30.993 1.00 82.06 112 LEU A O 1
ATOM 908 N N . THR A 1 113 ? 3.476 1.783 29.474 1.00 87.81 113 THR A N 1
ATOM 909 C CA . THR A 1 113 ? 2.598 2.067 28.332 1.00 87.81 113 THR A CA 1
ATOM 910 C C . THR A 1 113 ? 1.645 0.915 28.051 1.00 87.81 113 THR A C 1
ATOM 912 O O . THR A 1 113 ? 0.445 1.134 27.906 1.00 87.81 113 THR A O 1
ATOM 915 N N . LEU A 1 114 ? 2.154 -0.318 28.008 1.00 86.25 114 LEU A N 1
ATOM 916 C CA . LEU A 1 114 ? 1.351 -1.517 27.744 1.00 86.25 114 LEU A CA 1
ATOM 917 C C . LEU A 1 114 ? 0.391 -1.860 28.895 1.00 86.25 114 LEU A C 1
ATOM 919 O O . LEU A 1 114 ? -0.650 -2.455 28.652 1.00 86.25 114 LEU A O 1
ATOM 923 N N . ASN A 1 115 ? 0.715 -1.460 30.129 1.00 85.31 115 ASN A N 1
ATOM 924 C CA . ASN A 1 115 ? -0.081 -1.758 31.325 1.00 85.31 115 ASN A CA 1
ATOM 925 C C . ASN A 1 115 ? -0.920 -0.568 31.819 1.00 85.31 115 ASN A C 1
ATOM 927 O O . ASN A 1 115 ? -1.356 -0.565 32.973 1.00 85.31 115 ASN A O 1
ATOM 931 N N . LEU A 1 116 ? -1.133 0.454 30.983 1.00 85.38 116 LEU A N 1
ATOM 932 C CA . LEU A 1 116 ? -2.031 1.553 31.326 1.00 85.38 116 LEU A CA 1
ATOM 933 C C . LEU A 1 116 ? -3.428 1.018 31.645 1.00 85.38 116 LEU A C 1
ATOM 935 O O . LEU A 1 116 ? -3.988 0.205 30.907 1.00 85.38 116 LEU A O 1
ATOM 939 N N . LYS A 1 117 ? -3.995 1.493 32.754 1.00 79.81 117 LYS A N 1
ATOM 940 C CA . LYS A 1 117 ? -5.330 1.079 33.168 1.00 79.81 117 LYS A CA 1
ATOM 941 C C . LYS A 1 117 ? -6.379 1.637 32.209 1.00 79.81 117 LYS A C 1
ATOM 943 O O . LYS A 1 117 ? -6.351 2.812 31.852 1.00 79.81 117 LYS A O 1
ATOM 948 N N . LYS A 1 118 ? -7.328 0.785 31.832 1.00 80.69 118 LYS A N 1
ATOM 949 C CA . LYS A 1 118 ? -8.469 1.116 30.971 1.00 80.69 118 LYS A CA 1
ATOM 950 C C . LYS A 1 118 ? -9.631 1.627 31.837 1.00 80.69 118 LYS A C 1
ATOM 952 O O . LYS A 1 118 ? -10.625 0.932 32.001 1.00 80.69 118 LYS A O 1
ATOM 957 N N . GLU A 1 119 ? -9.442 2.774 32.495 1.00 74.31 119 GLU A N 1
ATOM 958 C CA . GLU A 1 119 ? -10.439 3.354 33.419 1.00 74.31 119 GLU A CA 1
ATOM 959 C C . GLU A 1 119 ? -11.417 4.280 32.681 1.00 74.31 119 GLU A C 1
ATOM 961 O O . GLU A 1 119 ? -12.620 4.032 32.676 1.00 74.31 119 GLU A O 1
ATOM 966 N N . ASP A 1 120 ? -10.900 5.305 32.001 1.00 83.06 120 ASP A N 1
ATOM 967 C CA . ASP A 1 120 ? -11.670 6.158 31.099 1.00 83.06 120 ASP A CA 1
ATOM 968 C C . ASP A 1 120 ? -10.870 6.453 29.824 1.00 83.06 120 ASP A C 1
ATOM 970 O O . ASP A 1 120 ? -9.641 6.570 29.844 1.00 83.06 120 ASP A O 1
ATOM 974 N N . GLU A 1 121 ? -11.574 6.548 28.697 1.00 79.50 121 GLU A N 1
ATOM 975 C CA . GLU A 1 121 ? -10.964 6.679 27.372 1.00 79.50 121 GLU A CA 1
ATOM 976 C C . GLU A 1 121 ? -10.121 7.951 27.243 1.00 79.50 121 GLU A C 1
ATOM 978 O O . GLU A 1 121 ? -9.031 7.927 26.672 1.00 79.50 121 GLU A O 1
ATOM 983 N N . LYS A 1 122 ? -10.580 9.065 27.821 1.00 83.50 122 LYS A N 1
ATOM 984 C CA . LYS A 1 122 ? -9.888 10.351 27.721 1.00 83.50 122 LYS A CA 1
ATOM 985 C C . LYS A 1 122 ? -8.531 10.298 28.421 1.00 83.50 122 LYS A C 1
ATOM 987 O O . LYS A 1 122 ? -7.515 10.711 27.849 1.00 83.50 122 LYS A O 1
ATOM 992 N N . THR A 1 123 ? -8.490 9.766 29.636 1.00 83.19 123 THR A N 1
ATOM 993 C CA . THR A 1 123 ? -7.249 9.562 30.389 1.00 83.19 123 THR A CA 1
ATOM 994 C C . THR A 1 123 ? -6.359 8.537 29.699 1.00 83.19 123 THR A C 1
ATOM 996 O O . THR A 1 123 ? -5.176 8.803 29.496 1.00 83.19 123 THR A O 1
ATOM 999 N N . PHE A 1 124 ? -6.913 7.413 29.247 1.00 86.69 124 PHE A N 1
ATOM 1000 C CA . PHE A 1 124 ? -6.154 6.381 28.542 1.00 86.69 124 PHE A CA 1
ATOM 1001 C C . PHE A 1 124 ? -5.492 6.909 27.264 1.00 86.69 124 PHE A C 1
ATOM 1003 O O . PHE A 1 124 ? -4.281 6.777 27.097 1.00 86.69 124 PHE A O 1
ATOM 1010 N N . CYS A 1 125 ? -6.257 7.552 26.381 1.00 86.69 125 CYS A N 1
ATOM 1011 C CA . CYS A 1 125 ? -5.771 8.089 25.114 1.00 86.69 125 CYS A CA 1
ATOM 1012 C C . CYS A 1 125 ? -4.731 9.193 25.319 1.00 86.69 125 CYS A C 1
ATOM 1014 O O . CYS A 1 125 ? -3.690 9.193 24.661 1.00 86.69 125 CYS A O 1
ATOM 1016 N N . SER A 1 126 ? -4.972 10.108 26.264 1.00 85.25 126 SER A N 1
ATOM 1017 C CA . SER A 1 126 ? -4.010 11.169 26.582 1.00 85.25 126 SER A CA 1
ATOM 1018 C C . SER A 1 126 ? -2.695 10.606 27.136 1.00 85.25 126 SER A C 1
ATOM 1020 O O . SER A 1 126 ? -1.620 11.036 26.716 1.00 85.25 126 SER A O 1
ATOM 1022 N N . GLN A 1 127 ? -2.756 9.595 28.009 1.00 84.00 127 GLN A N 1
ATOM 1023 C CA . GLN A 1 127 ? -1.578 8.922 28.563 1.00 84.00 127 GLN A CA 1
ATOM 1024 C C . GLN A 1 127 ? -0.847 8.065 27.525 1.00 84.00 127 GLN A C 1
ATOM 1026 O O . GLN A 1 127 ? 0.380 8.109 27.466 1.00 84.00 127 GLN A O 1
ATOM 1031 N N . LYS A 1 128 ? -1.559 7.326 26.665 1.00 90.56 128 LYS A N 1
ATOM 1032 C CA . LYS A 1 128 ? -0.955 6.575 25.552 1.00 90.56 128 LYS A CA 1
ATOM 1033 C C . LYS A 1 128 ? -0.221 7.512 24.599 1.00 90.56 128 LYS A C 1
ATOM 1035 O O . LYS A 1 128 ? 0.929 7.252 24.256 1.00 90.56 128 LYS A O 1
ATOM 1040 N N . TYR A 1 129 ? -0.841 8.633 24.233 1.00 87.44 129 TYR A N 1
ATOM 1041 C CA . TYR A 1 129 ? -0.220 9.633 23.367 1.00 87.44 129 TYR A CA 1
ATOM 1042 C C . TYR A 1 129 ? 1.055 10.209 23.988 1.00 87.44 129 TYR A C 1
ATOM 1044 O O . TYR A 1 129 ? 2.089 10.320 23.324 1.00 87.44 129 TYR A O 1
ATOM 1052 N N . LEU A 1 130 ? 0.997 10.534 25.280 1.00 83.56 130 LEU A N 1
ATOM 1053 C CA . LEU A 1 130 ? 2.138 11.017 26.046 1.00 83.56 130 LEU A CA 1
ATOM 1054 C C . LEU A 1 130 ? 3.292 10.008 26.041 1.00 83.56 130 LEU A C 1
ATOM 1056 O O . LEU A 1 130 ? 4.428 10.360 25.726 1.00 83.56 130 LEU A O 1
ATOM 1060 N N . LEU A 1 131 ? 2.994 8.752 26.373 1.00 86.31 131 LEU A N 1
ATOM 1061 C CA . LEU A 1 131 ? 3.998 7.708 26.532 1.00 86.31 131 LEU A CA 1
ATOM 1062 C C . LEU A 1 131 ? 4.587 7.239 25.199 1.00 86.31 131 LEU A C 1
ATOM 1064 O O . LEU A 1 131 ? 5.779 6.948 25.150 1.00 86.31 131 LEU A O 1
ATOM 1068 N N . TYR A 1 132 ? 3.821 7.230 24.104 1.00 89.69 132 TYR A N 1
ATOM 1069 C CA . TYR A 1 132 ? 4.395 6.988 22.777 1.00 89.69 132 TYR A CA 1
ATOM 1070 C C . TYR A 1 132 ? 5.329 8.106 22.338 1.00 89.69 132 TYR A C 1
ATOM 1072 O O . TYR A 1 132 ? 6.366 7.813 21.753 1.00 89.69 132 TYR A O 1
ATOM 1080 N N . ASN A 1 133 ? 5.019 9.369 22.646 1.00 84.62 133 ASN A N 1
ATOM 1081 C CA . ASN A 1 133 ? 5.976 10.453 22.414 1.00 84.62 133 ASN A CA 1
ATOM 1082 C C . ASN A 1 133 ? 7.244 10.279 23.253 1.00 84.62 133 ASN A C 1
ATOM 1084 O O . ASN A 1 133 ? 8.339 10.496 22.747 1.00 84.62 133 ASN A O 1
ATOM 1088 N N . LEU A 1 134 ? 7.113 9.849 24.508 1.00 79.75 134 LEU A N 1
ATOM 1089 C CA . LEU A 1 134 ? 8.272 9.600 25.358 1.00 79.75 134 LEU A CA 1
ATOM 1090 C C . LEU A 1 134 ? 9.132 8.442 24.828 1.00 79.75 134 LEU A C 1
ATOM 1092 O O . LEU A 1 134 ? 10.350 8.564 24.769 1.00 79.75 134 LEU A O 1
ATOM 1096 N N . LEU A 1 135 ? 8.518 7.340 24.399 1.00 88.25 135 LEU A N 1
ATOM 1097 C CA . LEU A 1 135 ? 9.226 6.199 23.811 1.00 88.25 135 LEU A CA 1
ATOM 1098 C C . LEU A 1 135 ? 9.954 6.567 22.511 1.00 88.25 135 LEU A C 1
ATOM 1100 O O . LEU A 1 135 ? 11.105 6.175 22.327 1.00 88.25 135 LEU A O 1
ATOM 1104 N N . ASP A 1 136 ? 9.315 7.373 21.664 1.00 85.81 136 ASP A N 1
ATOM 1105 C CA . ASP A 1 136 ? 9.887 7.949 20.442 1.00 85.81 136 ASP A CA 1
ATOM 1106 C C . ASP A 1 136 ? 11.128 8.815 20.748 1.00 85.81 136 ASP A C 1
ATOM 1108 O O . ASP A 1 136 ? 12.186 8.663 20.130 1.00 85.81 136 ASP A O 1
ATOM 1112 N N . GLN A 1 137 ? 11.043 9.666 21.776 1.00 78.50 137 GLN A N 1
ATOM 1113 C CA . GLN A 1 137 ? 12.158 10.505 22.231 1.00 78.50 137 GLN A CA 1
ATOM 1114 C C . GLN A 1 137 ? 13.301 9.692 22.849 1.00 78.50 137 GLN A C 1
ATOM 1116 O O . GLN A 1 137 ? 14.457 9.936 22.511 1.00 78.50 137 GLN A O 1
ATOM 1121 N N . ILE A 1 138 ? 13.007 8.708 23.709 1.00 80.06 138 ILE A N 1
ATOM 1122 C CA . ILE A 1 138 ? 14.025 7.825 24.304 1.00 80.06 138 ILE A CA 1
ATOM 1123 C C . ILE A 1 138 ? 14.778 7.075 23.202 1.00 80.06 138 ILE A C 1
ATOM 1125 O O . ILE A 1 138 ? 16.003 6.987 23.244 1.00 80.06 138 ILE A O 1
ATOM 1129 N N . GLN A 1 139 ? 14.061 6.561 22.202 1.00 86.44 139 GLN A N 1
ATOM 1130 C CA . GLN A 1 139 ? 14.657 5.850 21.075 1.00 86.44 139 GLN A CA 1
ATOM 1131 C C . GLN A 1 139 ? 15.527 6.768 20.215 1.00 86.44 139 GLN A C 1
ATOM 1133 O O . GLN A 1 139 ? 16.643 6.398 19.857 1.00 86.44 139 GLN A O 1
ATOM 1138 N N . THR A 1 140 ? 15.057 7.983 19.938 1.00 81.06 140 THR A N 1
ATOM 1139 C CA . THR A 1 140 ? 15.832 8.994 19.207 1.00 81.06 140 THR A CA 1
ATOM 1140 C C . THR A 1 140 ? 17.109 9.369 19.961 1.00 81.06 140 THR A C 1
ATOM 1142 O O . THR A 1 140 ? 18.190 9.387 19.375 1.00 81.06 140 THR A O 1
ATOM 1145 N N . ALA A 1 141 ? 17.009 9.605 21.271 1.00 74.94 141 ALA A N 1
ATOM 1146 C CA . ALA A 1 141 ? 18.147 9.952 22.115 1.00 74.94 141 ALA A CA 1
ATOM 1147 C C . ALA A 1 141 ? 19.144 8.790 22.255 1.00 74.94 141 ALA A C 1
ATOM 1149 O O . ALA A 1 141 ? 20.346 9.013 22.173 1.00 74.94 141 ALA A O 1
ATOM 1150 N N . PHE A 1 142 ? 18.669 7.548 22.376 1.00 84.62 142 PHE A N 1
ATOM 1151 C CA . PHE A 1 142 ? 19.523 6.357 22.380 1.00 84.62 142 PHE A CA 1
ATOM 1152 C C . PHE A 1 142 ? 20.331 6.218 21.092 1.00 84.62 142 PHE A C 1
ATOM 1154 O O . PHE A 1 142 ? 21.531 5.965 21.149 1.00 84.62 142 PHE A O 1
ATOM 1161 N N . LEU A 1 143 ? 19.687 6.415 19.939 1.00 79.19 143 LEU A N 1
ATOM 1162 C CA . LEU A 1 143 ? 20.361 6.365 18.643 1.00 79.19 143 LEU A CA 1
ATOM 1163 C C . LEU A 1 143 ? 21.390 7.496 18.502 1.00 79.19 143 LEU A C 1
ATOM 1165 O O . LEU A 1 143 ? 22.487 7.260 17.998 1.00 79.19 143 LEU A O 1
ATOM 1169 N N . GLY A 1 144 ? 21.069 8.698 18.989 1.00 76.38 144 GLY A N 1
ATOM 1170 C CA . GLY A 1 144 ? 22.011 9.820 19.052 1.00 76.38 144 GLY A CA 1
ATOM 1171 C C . GLY A 1 144 ? 23.220 9.519 19.941 1.00 76.38 144 GLY A C 1
ATOM 1172 O O . GLY A 1 144 ? 24.358 9.643 19.499 1.00 76.38 144 GLY A O 1
ATOM 1173 N N . TYR A 1 145 ? 22.982 9.022 21.154 1.00 72.88 145 TYR A N 1
ATOM 1174 C CA . TYR A 1 145 ? 24.029 8.652 22.106 1.00 72.88 145 TYR A CA 1
ATOM 1175 C C . TYR A 1 145 ? 24.925 7.518 21.587 1.00 72.88 145 TYR A C 1
ATOM 1177 O O . TYR A 1 145 ? 26.146 7.546 21.752 1.00 72.88 145 TYR A O 1
ATOM 1185 N N . GLN A 1 146 ? 24.333 6.511 20.936 1.00 72.81 146 GLN A N 1
ATOM 1186 C CA . GLN A 1 146 ? 25.077 5.426 20.298 1.00 72.81 146 GLN A CA 1
ATOM 1187 C C . GLN A 1 146 ? 26.009 5.976 19.214 1.00 72.81 146 GLN A C 1
ATOM 1189 O O . GLN A 1 146 ? 27.173 5.585 19.158 1.00 72.81 146 GLN A O 1
ATOM 1194 N N . LYS A 1 147 ? 25.535 6.932 18.413 1.00 72.69 147 LYS A N 1
ATOM 1195 C CA . LYS A 1 147 ? 26.334 7.596 17.382 1.00 72.69 147 LYS A CA 1
ATOM 1196 C C . LYS A 1 147 ? 27.488 8.416 17.977 1.00 72.69 147 LYS A C 1
ATOM 1198 O O . LYS A 1 147 ? 28.634 8.197 17.599 1.00 72.69 147 LYS A O 1
ATOM 1203 N N . GLU A 1 148 ? 27.226 9.256 18.979 1.00 68.44 148 GLU A N 1
ATOM 1204 C CA . GLU A 1 148 ? 28.250 10.089 19.642 1.00 68.44 148 GLU A CA 1
ATOM 1205 C C . GLU A 1 148 ? 29.356 9.270 20.328 1.00 68.44 148 GLU A C 1
ATOM 1207 O O . GLU A 1 148 ? 30.529 9.657 20.325 1.00 68.44 148 GLU A O 1
ATOM 1212 N N . LYS A 1 149 ? 29.019 8.116 20.920 1.00 65.12 149 LYS A N 1
ATOM 1213 C CA . LYS A 1 149 ? 30.029 7.211 21.494 1.00 65.12 149 LYS A CA 1
ATOM 1214 C C . LYS A 1 149 ? 30.836 6.456 20.448 1.00 65.12 149 LYS A C 1
ATOM 1216 O O . LYS A 1 149 ? 31.967 6.081 20.743 1.00 65.12 149 LYS A O 1
ATOM 1221 N N . THR A 1 150 ? 30.281 6.254 19.261 1.00 55.69 150 THR A N 1
ATOM 1222 C CA . THR A 1 150 ? 30.993 5.614 18.150 1.00 55.69 150 THR A CA 1
ATOM 1223 C C . THR A 1 150 ? 31.970 6.606 17.502 1.00 55.69 150 THR A C 1
ATOM 1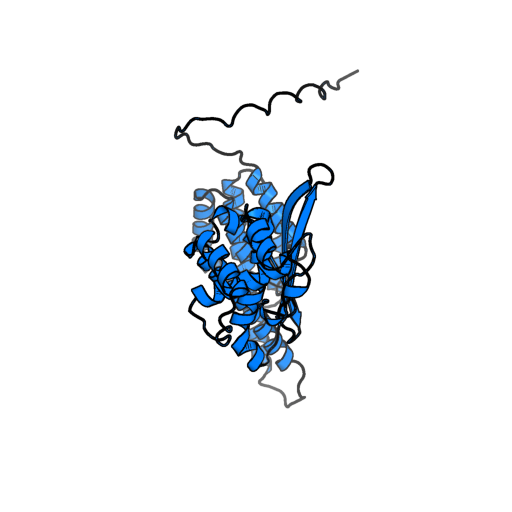225 O O . THR A 1 150 ? 33.105 6.240 17.218 1.00 55.69 150 THR A O 1
ATOM 1228 N N . GLU A 1 151 ? 31.600 7.889 17.412 1.00 47.19 151 GLU A N 1
ATOM 1229 C CA . GLU A 1 151 ? 32.453 8.970 16.882 1.00 47.19 151 GLU A CA 1
ATOM 1230 C C . GLU A 1 151 ? 33.616 9.358 17.827 1.00 47.19 151 GLU A C 1
ATOM 1232 O O . GLU A 1 151 ? 34.711 9.680 17.371 1.00 47.19 151 GLU A O 1
ATOM 1237 N N . ASN A 1 152 ? 33.451 9.258 19.154 1.00 43.75 152 ASN A N 1
ATOM 1238 C CA . ASN A 1 152 ? 34.511 9.601 20.123 1.00 43.75 152 ASN A CA 1
ATOM 1239 C C . ASN A 1 152 ? 35.650 8.563 20.256 1.00 43.75 152 ASN A C 1
ATOM 1241 O O . ASN A 1 152 ? 36.650 8.840 20.920 1.00 43.75 152 ASN A O 1
ATOM 1245 N N . TYR A 1 153 ? 35.537 7.384 19.635 1.00 40.97 153 TYR A N 1
ATOM 1246 C CA . TYR A 1 153 ? 36.594 6.359 19.626 1.00 40.97 153 TYR A CA 1
ATOM 1247 C C . TYR A 1 153 ? 37.518 6.430 18.389 1.00 40.97 153 TYR A C 1
ATOM 1249 O O . TYR A 1 153 ? 38.530 5.729 18.349 1.00 40.97 153 TYR A O 1
ATOM 1257 N N . GLU A 1 154 ? 37.246 7.304 17.411 1.00 35.69 154 GLU A N 1
ATOM 1258 C CA . GLU A 1 154 ? 38.023 7.419 16.160 1.00 35.69 154 GLU A CA 1
ATOM 1259 C C . GLU A 1 154 ? 39.296 8.293 16.252 1.00 35.69 154 GLU A C 1
ATOM 1261 O O . GLU A 1 154 ? 39.960 8.531 15.243 1.00 35.69 154 GLU A O 1
ATOM 1266 N N . HIS A 1 155 ? 39.702 8.772 17.435 1.00 39.09 155 HIS A N 1
ATOM 1267 C CA . HIS A 1 155 ? 40.888 9.642 17.584 1.00 39.09 155 HIS A CA 1
ATOM 1268 C C . HIS A 1 155 ? 42.139 8.992 18.193 1.00 39.09 155 HIS A C 1
ATOM 1270 O O . HIS A 1 155 ? 43.134 9.684 18.418 1.00 39.09 155 HIS A O 1
ATOM 1276 N N . SER A 1 156 ? 42.170 7.674 18.414 1.00 37.84 156 SER A N 1
ATOM 1277 C CA . SER A 1 156 ? 43.351 7.050 19.031 1.00 37.84 156 SER A CA 1
ATOM 1278 C C . SER A 1 156 ? 43.554 5.555 18.731 1.00 37.84 156 SER A C 1
ATOM 1280 O O . SER A 1 156 ? 43.639 4.758 19.655 1.00 37.84 156 SER A O 1
ATOM 1282 N N . ALA A 1 157 ? 43.725 5.159 17.459 1.00 31.88 157 ALA A N 1
ATOM 1283 C CA . ALA A 1 157 ? 44.565 3.999 17.077 1.00 31.88 157 ALA A CA 1
ATOM 1284 C C . ALA A 1 157 ? 44.790 3.880 15.544 1.00 31.88 157 ALA A C 1
ATOM 1286 O O . ALA A 1 157 ? 43.890 4.225 14.781 1.00 31.88 157 ALA A O 1
ATOM 1287 N N . PRO A 1 158 ? 45.945 3.355 15.063 1.00 38.28 158 PRO A N 1
ATOM 1288 C CA . PRO A 1 158 ? 46.215 3.107 13.639 1.00 38.28 158 PRO A CA 1
ATOM 1289 C C . PRO A 1 158 ? 45.521 1.828 13.106 1.00 38.28 158 PRO A C 1
ATOM 1291 O O . PRO A 1 158 ? 45.047 1.003 13.889 1.00 38.28 158 PRO A O 1
ATOM 1294 N N . PRO A 1 159 ? 45.461 1.634 11.772 1.00 42.53 159 PRO A N 1
ATOM 1295 C CA . PRO A 1 159 ? 44.308 1.054 11.089 1.00 42.53 159 PRO A CA 1
ATOM 1296 C C . PRO A 1 159 ? 44.295 -0.479 11.048 1.00 42.53 159 PRO A C 1
ATOM 1298 O O . PRO A 1 159 ? 45.301 -1.126 10.750 1.00 42.53 159 PRO A O 1
ATOM 1301 N N . LYS A 1 160 ? 43.097 -1.056 11.207 1.00 38.19 160 LYS A N 1
ATOM 1302 C CA . LYS A 1 160 ? 42.732 -2.348 10.609 1.00 38.19 160 LYS A CA 1
ATOM 1303 C C . LYS A 1 160 ? 41.451 -2.186 9.796 1.00 38.19 160 LYS A C 1
ATOM 1305 O O . LYS A 1 160 ? 40.428 -1.731 10.289 1.00 38.19 160 LYS A O 1
ATOM 1310 N N . GLU A 1 161 ? 41.566 -2.511 8.516 1.00 43.03 161 GLU A N 1
ATOM 1311 C CA . GLU A 1 161 ? 40.598 -2.227 7.466 1.00 43.03 161 GLU A CA 1
ATOM 1312 C C . GLU A 1 161 ? 39.262 -2.993 7.571 1.00 43.03 161 GLU A C 1
ATOM 1314 O O . GLU A 1 161 ? 39.222 -4.219 7.659 1.00 43.03 161 GLU A O 1
ATOM 1319 N N . LYS A 1 162 ? 38.185 -2.207 7.405 1.00 42.84 162 LYS A N 1
ATOM 1320 C CA . LYS A 1 162 ? 37.055 -2.382 6.464 1.00 42.84 162 LYS A CA 1
ATOM 1321 C C . LYS A 1 162 ? 36.152 -3.616 6.618 1.00 42.84 162 LYS A C 1
ATOM 1323 O O . LYS A 1 162 ? 36.208 -4.522 5.791 1.00 42.84 162 LYS A O 1
ATOM 1328 N N . LYS A 1 163 ? 35.191 -3.560 7.556 1.00 36.84 163 LYS A N 1
ATOM 1329 C CA . LYS A 1 163 ? 33.871 -4.230 7.408 1.00 36.84 163 LYS A CA 1
ATOM 1330 C C . LYS A 1 163 ? 32.656 -3.455 7.966 1.00 36.84 163 LYS A C 1
ATOM 1332 O O . LYS A 1 163 ? 31.556 -3.707 7.490 1.00 36.84 163 LYS A O 1
ATOM 1337 N N . GLU A 1 164 ? 32.811 -2.501 8.891 1.00 42.72 164 GLU A N 1
ATOM 1338 C CA . GLU A 1 164 ? 31.658 -1.832 9.543 1.00 42.72 164 GLU A CA 1
ATOM 1339 C C . GLU A 1 164 ? 31.065 -0.631 8.779 1.00 42.72 164 GLU A C 1
ATOM 1341 O O . GLU A 1 164 ? 29.843 -0.488 8.756 1.00 42.72 164 GLU A O 1
ATOM 1346 N N . SER A 1 165 ? 31.866 0.160 8.049 1.00 40.69 165 SER A N 1
ATOM 1347 C CA . SER A 1 165 ? 31.368 1.376 7.363 1.00 40.69 165 SER A CA 1
ATOM 1348 C C . SER A 1 165 ? 30.339 1.091 6.254 1.00 40.69 165 SER A C 1
ATOM 1350 O O . SER A 1 165 ? 29.449 1.899 6.007 1.00 40.69 165 SER A O 1
ATOM 1352 N N . GLN A 1 166 ? 30.396 -0.084 5.618 1.00 41.34 166 GLN A N 1
ATOM 1353 C CA . GLN A 1 166 ? 29.408 -0.477 4.607 1.00 41.34 166 GLN A CA 1
ATOM 1354 C C . GLN A 1 166 ? 28.052 -0.849 5.221 1.00 41.34 166 GLN A C 1
ATOM 1356 O O . GLN A 1 166 ? 27.040 -0.829 4.524 1.00 41.34 166 GLN A O 1
ATOM 1361 N N . ASN A 1 167 ? 28.007 -1.205 6.508 1.00 45.94 167 ASN A N 1
ATOM 1362 C CA . ASN A 1 167 ? 26.790 -1.698 7.148 1.00 45.94 167 ASN A CA 1
ATOM 1363 C C . ASN A 1 167 ? 25.890 -0.547 7.624 1.00 45.94 167 ASN A C 1
ATOM 1365 O O . ASN A 1 167 ? 24.672 -0.618 7.462 1.00 45.94 167 ASN A O 1
ATOM 1369 N N . GLU A 1 168 ? 26.476 0.541 8.129 1.00 42.00 168 GLU A N 1
ATOM 1370 C CA . GLU A 1 168 ? 25.735 1.753 8.505 1.00 42.00 168 GLU A CA 1
ATOM 1371 C C . GLU A 1 168 ? 25.215 2.515 7.285 1.00 42.00 168 GLU A C 1
ATOM 1373 O O . GLU A 1 168 ? 24.043 2.894 7.247 1.00 42.00 168 GLU A O 1
ATOM 1378 N N . GLU A 1 169 ? 26.035 2.654 6.242 1.00 47.06 169 GLU A N 1
ATOM 1379 C CA . GLU A 1 169 ? 25.634 3.293 4.986 1.00 47.06 169 GLU A CA 1
ATOM 1380 C C . GLU A 1 169 ? 24.501 2.509 4.296 1.00 47.06 169 GLU A C 1
ATOM 1382 O O . GLU A 1 169 ? 23.519 3.086 3.819 1.00 47.06 169 GLU A O 1
ATOM 1387 N N . LYS A 1 170 ? 24.562 1.170 4.331 1.00 47.56 170 LYS A N 1
ATOM 1388 C CA . LYS A 1 170 ? 23.509 0.286 3.810 1.00 47.56 170 LYS A CA 1
ATOM 1389 C C . LYS A 1 170 ? 22.227 0.328 4.646 1.00 47.56 170 LYS A C 1
ATOM 1391 O O . LYS A 1 170 ? 21.134 0.291 4.071 1.00 47.56 170 LYS A O 1
ATOM 1396 N N . LYS A 1 171 ? 22.326 0.447 5.976 1.00 51.84 171 LYS A N 1
ATOM 1397 C CA . LYS A 1 171 ? 21.166 0.599 6.874 1.00 51.84 171 LYS A CA 1
ATOM 1398 C C . LYS A 1 171 ? 20.484 1.955 6.666 1.00 51.84 171 LYS A C 1
ATOM 1400 O O . LYS A 1 171 ? 19.277 1.997 6.448 1.00 51.84 171 LYS A O 1
ATOM 1405 N N . HIS A 1 172 ? 21.255 3.040 6.614 1.00 56.50 172 HIS A N 1
ATOM 1406 C CA . HIS A 1 172 ? 20.749 4.388 6.346 1.00 56.50 172 HIS A CA 1
ATOM 1407 C C . HIS A 1 172 ? 20.104 4.503 4.956 1.00 56.50 172 HIS A C 1
ATOM 1409 O O . HIS A 1 172 ? 19.034 5.097 4.804 1.00 56.50 172 HIS A O 1
ATOM 1415 N N . PHE A 1 173 ? 20.709 3.889 3.936 1.00 57.75 173 PHE A N 1
ATOM 1416 C CA . PHE A 1 173 ? 20.112 3.797 2.606 1.00 57.75 173 PHE A CA 1
ATOM 1417 C C . PHE A 1 173 ? 18.768 3.058 2.632 1.00 57.75 173 PHE A C 1
ATOM 1419 O O . PHE A 1 173 ? 17.787 3.546 2.077 1.00 57.75 173 PHE A O 1
ATOM 1426 N N . THR A 1 174 ? 18.711 1.912 3.316 1.00 53.31 174 THR A N 1
ATOM 1427 C CA . THR A 1 174 ? 17.501 1.087 3.421 1.00 53.31 174 THR A CA 1
ATOM 1428 C C . THR A 1 174 ? 16.339 1.863 4.038 1.00 53.31 174 THR A C 1
ATOM 1430 O O . THR A 1 174 ? 15.260 1.907 3.452 1.00 53.31 174 THR A O 1
ATOM 1433 N N . THR A 1 175 ? 16.557 2.539 5.167 1.00 60.78 175 THR A N 1
ATOM 1434 C CA . THR A 1 175 ? 15.509 3.320 5.843 1.00 60.78 175 THR A CA 1
ATOM 1435 C C . THR A 1 175 ? 15.014 4.485 4.982 1.00 60.78 175 THR A C 1
ATOM 1437 O O . THR A 1 175 ? 13.808 4.708 4.868 1.00 60.78 175 THR A O 1
ATOM 1440 N N . ASN A 1 176 ? 15.921 5.207 4.317 1.00 65.25 176 ASN A N 1
ATOM 1441 C CA . ASN A 1 176 ? 15.536 6.299 3.421 1.00 65.25 176 ASN A CA 1
ATOM 1442 C C . ASN A 1 176 ? 14.747 5.801 2.209 1.00 65.25 176 ASN A C 1
ATOM 1444 O O . ASN A 1 176 ? 13.763 6.426 1.819 1.00 65.25 176 ASN A O 1
ATOM 1448 N N . PHE A 1 177 ? 15.146 4.662 1.645 1.00 69.19 177 PHE A N 1
ATOM 1449 C CA . PHE A 1 177 ? 14.457 4.035 0.526 1.00 69.19 177 PHE A CA 1
ATOM 1450 C C . PHE A 1 177 ? 13.043 3.572 0.913 1.00 69.19 177 PHE A C 1
ATOM 1452 O O . PHE A 1 177 ? 12.086 3.782 0.165 1.00 69.19 177 PHE A O 1
ATOM 1459 N N . GLN A 1 178 ? 12.877 2.996 2.106 1.00 73.50 178 GLN A N 1
ATOM 1460 C CA . GLN A 1 178 ? 11.565 2.608 2.631 1.00 73.50 178 GLN A CA 1
ATOM 1461 C C . GLN A 1 178 ? 10.653 3.820 2.828 1.00 73.50 178 GLN A C 1
ATOM 1463 O O . GLN A 1 178 ? 9.519 3.802 2.353 1.00 73.50 178 GLN A O 1
ATOM 1468 N N . ARG A 1 179 ? 11.146 4.895 3.459 1.00 73.06 179 ARG A N 1
ATOM 1469 C CA . ARG A 1 179 ? 10.378 6.141 3.618 1.00 73.06 179 ARG A CA 1
ATOM 1470 C C . ARG A 1 179 ? 9.949 6.707 2.266 1.00 73.06 179 ARG A C 1
ATOM 1472 O O . ARG A 1 179 ? 8.766 6.944 2.066 1.00 73.06 179 ARG A O 1
ATOM 1479 N N . LEU A 1 180 ? 10.889 6.815 1.326 1.00 77.44 180 LEU A N 1
ATOM 1480 C CA . LEU A 1 180 ? 10.620 7.273 -0.038 1.00 77.44 180 LEU A CA 1
ATOM 1481 C C . LEU A 1 180 ? 9.506 6.454 -0.710 1.00 77.44 180 LEU A C 1
ATOM 1483 O O . LEU A 1 180 ? 8.658 6.999 -1.406 1.00 77.44 180 LEU A O 1
ATOM 1487 N N . THR A 1 181 ? 9.483 5.143 -0.470 1.00 77.25 181 THR A N 1
ATOM 1488 C CA . THR A 1 181 ? 8.451 4.241 -0.998 1.00 77.25 181 THR A CA 1
ATOM 1489 C C . THR A 1 181 ? 7.065 4.551 -0.429 1.00 77.25 181 THR A C 1
ATOM 1491 O O . THR A 1 181 ? 6.087 4.572 -1.173 1.00 77.25 181 THR A O 1
ATOM 1494 N N . TYR A 1 182 ? 6.962 4.815 0.875 1.00 81.00 182 TYR A N 1
ATOM 1495 C CA . TYR A 1 182 ? 5.696 5.205 1.503 1.00 81.00 182 TYR A CA 1
ATOM 1496 C C . TYR A 1 182 ? 5.244 6.614 1.099 1.00 81.00 182 TYR A C 1
ATOM 1498 O O . TYR A 1 182 ? 4.041 6.849 0.948 1.00 81.00 182 TYR A O 1
ATOM 1506 N N . ASP A 1 183 ? 6.187 7.529 0.870 1.00 76.50 183 ASP A N 1
ATOM 1507 C CA . ASP A 1 183 ? 5.895 8.859 0.333 1.00 76.50 183 ASP A CA 1
ATOM 1508 C C . ASP A 1 183 ? 5.298 8.740 -1.076 1.00 76.50 183 ASP A C 1
ATOM 1510 O O . ASP A 1 183 ? 4.236 9.307 -1.336 1.00 76.50 183 ASP A O 1
ATOM 1514 N N . TYR A 1 184 ? 5.897 7.917 -1.946 1.00 82.50 184 TYR A N 1
ATOM 1515 C CA . TYR A 1 184 ? 5.344 7.619 -3.270 1.00 82.50 184 TYR A CA 1
ATOM 1516 C C . TYR A 1 184 ? 3.976 6.949 -3.193 1.00 82.50 184 TYR A C 1
ATOM 1518 O O . TYR A 1 184 ? 3.074 7.341 -3.924 1.00 82.50 184 TYR A O 1
ATOM 1526 N N . LEU A 1 185 ? 3.771 5.990 -2.286 1.00 82.31 185 LEU A N 1
ATOM 1527 C CA . LEU A 1 185 ? 2.453 5.383 -2.095 1.00 82.31 185 LEU A CA 1
ATOM 1528 C C . LEU A 1 185 ? 1.396 6.439 -1.747 1.00 82.31 185 LEU A C 1
ATOM 1530 O O . LEU A 1 185 ? 0.298 6.445 -2.299 1.00 82.31 185 LEU A O 1
ATOM 1534 N N . THR A 1 186 ? 1.732 7.335 -0.823 1.00 79.62 186 THR A N 1
ATOM 1535 C CA . THR A 1 186 ? 0.823 8.387 -0.362 1.00 79.62 186 THR A CA 1
ATOM 1536 C C . THR A 1 186 ? 0.530 9.399 -1.468 1.00 79.62 186 THR A C 1
ATOM 1538 O O . THR A 1 186 ? -0.616 9.824 -1.615 1.00 79.62 186 THR A O 1
ATOM 1541 N N . GLU A 1 187 ? 1.549 9.789 -2.237 1.00 82.81 187 GLU A N 1
ATOM 1542 C CA . GLU A 1 187 ? 1.420 10.655 -3.415 1.00 82.81 187 GLU A CA 1
ATOM 1543 C C . GLU A 1 187 ? 0.476 10.026 -4.447 1.00 82.81 187 GLU A C 1
ATOM 1545 O O . GLU A 1 187 ? -0.489 10.664 -4.862 1.00 82.81 187 GLU A O 1
ATOM 1550 N N . GLU A 1 188 ? 0.679 8.755 -4.790 1.00 83.62 188 GLU A N 1
ATOM 1551 C CA . GLU A 1 188 ? -0.113 8.079 -5.819 1.00 83.62 188 GLU A CA 1
ATOM 1552 C C . GLU A 1 188 ? -1.569 7.854 -5.411 1.00 83.62 188 GLU A C 1
ATOM 1554 O O . GLU A 1 188 ? -2.470 8.110 -6.207 1.00 83.62 188 GLU A O 1
ATOM 1559 N N . ILE A 1 189 ? -1.845 7.470 -4.161 1.00 83.56 189 ILE A N 1
ATOM 1560 C CA . ILE A 1 189 ? -3.236 7.362 -3.695 1.00 83.56 189 ILE A CA 1
ATOM 1561 C C . ILE A 1 189 ? -3.936 8.727 -3.745 1.00 83.56 189 ILE A C 1
ATOM 1563 O O . ILE A 1 189 ? -5.096 8.810 -4.147 1.00 83.56 189 ILE A O 1
ATOM 1567 N N . LYS A 1 190 ? -3.242 9.818 -3.396 1.00 82.62 190 LYS A N 1
ATOM 1568 C CA . LYS A 1 190 ? -3.800 11.173 -3.535 1.00 82.62 190 LYS A CA 1
ATOM 1569 C C . LYS A 1 190 ? -4.065 11.533 -4.996 1.00 82.62 190 LYS A C 1
ATOM 1571 O O . LYS A 1 190 ? -5.110 12.114 -5.276 1.00 82.62 190 LYS A O 1
ATOM 1576 N N . ASN A 1 191 ? -3.163 11.184 -5.912 1.00 85.12 191 ASN A N 1
ATOM 1577 C CA . ASN A 1 191 ? -3.344 11.429 -7.344 1.00 85.12 191 ASN A CA 1
ATOM 1578 C C . ASN A 1 191 ? -4.584 10.704 -7.880 1.00 85.12 191 ASN A C 1
ATOM 1580 O O . ASN A 1 191 ? -5.422 11.330 -8.524 1.00 85.12 191 ASN A O 1
ATOM 1584 N N 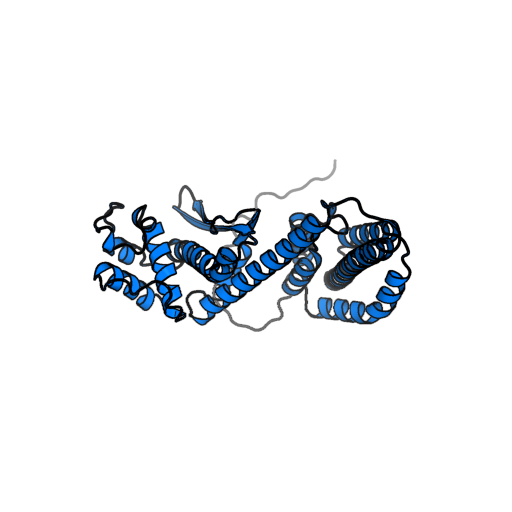. LEU A 1 192 ? -4.771 9.433 -7.521 1.00 86.00 192 LEU A N 1
ATOM 1585 C CA . LEU A 1 192 ? -5.949 8.649 -7.904 1.00 86.00 192 LEU A CA 1
ATOM 1586 C C . LEU A 1 192 ? -7.261 9.241 -7.372 1.00 86.00 192 LEU A C 1
ATOM 1588 O O . LEU A 1 192 ? -8.270 9.214 -8.076 1.00 86.00 192 LEU A O 1
ATOM 1592 N N . ILE A 1 193 ? -7.253 9.810 -6.161 1.00 84.56 193 ILE A N 1
ATOM 1593 C CA . ILE A 1 193 ? -8.410 10.541 -5.622 1.00 84.56 193 ILE A CA 1
ATOM 1594 C C . ILE A 1 193 ? -8.665 11.820 -6.421 1.00 84.56 193 ILE A C 1
ATOM 1596 O O . ILE A 1 193 ? -9.800 12.096 -6.802 1.00 84.56 193 ILE A O 1
ATOM 1600 N N . ASN A 1 194 ? -7.619 12.604 -6.692 1.00 86.25 194 ASN A N 1
ATOM 1601 C CA . ASN A 1 194 ? -7.735 13.863 -7.433 1.00 86.25 194 ASN A CA 1
ATOM 1602 C C . ASN A 1 194 ? -8.236 13.651 -8.869 1.00 86.25 194 ASN A C 1
ATOM 1604 O O . ASN A 1 194 ? -8.907 14.520 -9.418 1.00 86.25 194 ASN A O 1
ATOM 1608 N N . MET A 1 195 ? -7.926 12.497 -9.457 1.00 86.19 195 MET A N 1
ATOM 1609 C CA . MET A 1 195 ? -8.396 12.078 -10.777 1.00 86.19 195 MET A CA 1
ATOM 1610 C C . MET A 1 195 ? -9.781 11.413 -10.749 1.00 86.19 195 MET A C 1
ATOM 1612 O O . MET A 1 195 ? -10.233 10.931 -11.778 1.00 86.19 195 MET A O 1
ATOM 1616 N N . ASN A 1 196 ? -10.455 11.362 -9.594 1.00 87.69 196 ASN A N 1
ATOM 1617 C CA . ASN A 1 196 ? -11.737 10.673 -9.389 1.00 87.69 196 ASN A CA 1
ATOM 1618 C C . ASN A 1 196 ? -11.726 9.170 -9.737 1.00 87.69 196 ASN A C 1
ATOM 1620 O O . ASN A 1 196 ? -12.784 8.558 -9.885 1.00 87.69 196 ASN A O 1
ATOM 1624 N N . ILE A 1 197 ? -10.546 8.549 -9.807 1.00 90.94 197 ILE A N 1
ATOM 1625 C CA . ILE A 1 197 ? -10.406 7.103 -10.017 1.00 90.94 197 ILE A CA 1
ATOM 1626 C C . ILE A 1 197 ? -10.812 6.356 -8.744 1.00 90.94 197 ILE A C 1
ATOM 1628 O O . ILE A 1 197 ? -11.535 5.359 -8.796 1.00 90.94 197 ILE A O 1
ATOM 1632 N N . LEU A 1 198 ? -10.388 6.871 -7.588 1.00 87.88 198 LEU A N 1
ATOM 1633 C CA . LEU A 1 198 ? -10.796 6.388 -6.272 1.00 87.88 198 LEU A CA 1
ATOM 1634 C C . LEU A 1 198 ? -11.561 7.479 -5.527 1.00 87.88 198 LEU A C 1
ATOM 1636 O O . LEU A 1 198 ? -11.206 8.654 -5.577 1.00 87.88 198 LEU A O 1
ATOM 1640 N N . ASN A 1 199 ? -12.586 7.097 -4.778 1.00 86.81 199 ASN A N 1
ATOM 1641 C CA . ASN A 1 199 ? -13.151 7.963 -3.753 1.00 86.81 199 ASN A CA 1
ATOM 1642 C C . ASN A 1 199 ? -12.375 7.799 -2.427 1.00 86.81 199 ASN A C 1
ATOM 1644 O O . ASN A 1 199 ? -11.509 6.935 -2.286 1.00 86.81 199 ASN A O 1
ATOM 1648 N N . LYS A 1 200 ? -12.667 8.649 -1.435 1.00 81.81 200 LYS A N 1
ATOM 1649 C CA . LYS A 1 200 ? -11.953 8.637 -0.145 1.00 81.81 200 LYS A CA 1
ATOM 1650 C C . LYS A 1 200 ? -12.153 7.347 0.657 1.00 81.81 200 LYS A C 1
ATOM 1652 O O . LYS A 1 200 ? -11.242 6.952 1.376 1.00 81.81 200 LYS A O 1
ATOM 1657 N N . GLU A 1 201 ? -13.325 6.729 0.555 1.00 84.12 201 GLU A N 1
ATOM 1658 C CA . GLU A 1 201 ? -13.655 5.486 1.258 1.00 84.12 201 GLU A CA 1
ATOM 1659 C C . GLU A 1 201 ? -12.893 4.304 0.647 1.00 84.12 201 GLU A C 1
ATOM 1661 O O . GLU A 1 201 ? -12.181 3.601 1.360 1.00 84.12 201 GLU A O 1
ATOM 1666 N N . GLU A 1 202 ? -12.934 4.169 -0.683 1.00 84.12 202 GLU A N 1
ATOM 1667 C CA . GLU A 1 202 ? -12.162 3.175 -1.440 1.00 84.12 202 GLU A CA 1
ATOM 1668 C C . GLU A 1 202 ? -10.660 3.330 -1.170 1.00 84.12 202 GLU A C 1
ATOM 1670 O O . GLU A 1 202 ? -9.965 2.354 -0.901 1.00 84.12 202 GLU A O 1
ATOM 1675 N N . ALA A 1 203 ? -10.148 4.564 -1.195 1.00 77.62 203 ALA A N 1
ATOM 1676 C CA . ALA A 1 203 ? -8.743 4.836 -0.920 1.00 77.62 203 ALA A CA 1
ATOM 1677 C C . ALA A 1 203 ? -8.334 4.438 0.506 1.00 77.62 203 ALA A C 1
ATOM 1679 O O . ALA A 1 203 ? -7.251 3.879 0.683 1.00 77.62 203 ALA A O 1
ATOM 1680 N N . GLY A 1 204 ? -9.191 4.688 1.502 1.00 76.06 204 GLY A N 1
ATOM 1681 C CA . GLY A 1 204 ? -8.970 4.253 2.882 1.00 76.06 204 GLY A CA 1
ATOM 1682 C C . GLY A 1 204 ? -8.916 2.729 2.998 1.00 76.06 204 GLY A C 1
ATOM 1683 O O . GLY A 1 204 ? -7.933 2.186 3.501 1.00 76.06 204 GLY A O 1
ATOM 1684 N N . GLU A 1 205 ? -9.913 2.033 2.440 1.00 80.38 205 GLU A N 1
ATOM 1685 C CA . GLU A 1 205 ? -9.967 0.565 2.442 1.00 80.38 205 GLU A CA 1
ATOM 1686 C C . GLU A 1 205 ? -8.739 -0.052 1.752 1.00 80.38 205 GLU A C 1
ATOM 1688 O O . GLU A 1 205 ? -8.157 -1.032 2.230 1.00 80.38 205 GLU A O 1
ATOM 1693 N N . ILE A 1 206 ? -8.332 0.524 0.618 1.00 80.56 206 ILE A N 1
ATOM 1694 C CA . ILE A 1 206 ? -7.163 0.080 -0.135 1.00 80.56 206 ILE A CA 1
ATOM 1695 C C . ILE A 1 206 ? -5.895 0.276 0.689 1.00 80.56 206 ILE A C 1
ATOM 1697 O O . ILE A 1 206 ? -5.141 -0.682 0.865 1.00 80.56 206 ILE A O 1
ATOM 1701 N N . GLN A 1 207 ? -5.664 1.480 1.219 1.00 80.06 207 GLN A N 1
ATOM 1702 C CA . GLN A 1 207 ? -4.449 1.814 1.966 1.00 80.06 207 GLN A CA 1
ATOM 1703 C C . GLN A 1 207 ? -4.229 0.900 3.174 1.00 80.06 207 GLN A C 1
ATOM 1705 O O . GLN A 1 207 ? -3.114 0.416 3.363 1.00 80.06 207 GLN A O 1
ATOM 1710 N N . GLU A 1 208 ? -5.275 0.591 3.941 1.00 75.81 208 GLU A N 1
ATOM 1711 C CA . GLU A 1 208 ? -5.190 -0.315 5.100 1.00 75.81 208 GLU A CA 1
ATOM 1712 C C . GLU A 1 208 ? -4.786 -1.749 4.725 1.00 75.81 208 GLU A C 1
ATOM 1714 O O . GLU A 1 208 ? -4.241 -2.505 5.536 1.00 75.81 208 GLU A O 1
ATOM 1719 N N . LYS A 1 209 ? -5.051 -2.143 3.479 1.00 83.31 209 LYS A N 1
ATOM 1720 C CA . LYS A 1 209 ? -4.830 -3.495 2.960 1.00 83.31 209 LYS A CA 1
ATOM 1721 C C . LYS A 1 209 ? -3.585 -3.604 2.074 1.00 83.31 209 LYS A C 1
ATOM 1723 O O . LYS A 1 209 ? -3.248 -4.722 1.661 1.00 83.31 209 LYS A O 1
ATOM 1728 N N . ILE A 1 210 ? -2.876 -2.500 1.815 1.00 80.19 210 ILE A N 1
ATOM 1729 C CA . ILE A 1 210 ? -1.570 -2.515 1.148 1.00 80.19 210 ILE A CA 1
ATOM 1730 C C . ILE A 1 210 ? -0.498 -2.990 2.134 1.00 80.19 210 ILE A C 1
ATOM 1732 O O . ILE A 1 210 ? -0.354 -2.477 3.240 1.00 80.19 210 ILE A O 1
ATOM 1736 N N . LYS A 1 211 ? 0.292 -3.984 1.724 1.00 82.00 211 LYS A N 1
ATOM 1737 C CA . LYS A 1 211 ? 1.408 -4.534 2.504 1.00 82.00 211 LYS A CA 1
ATOM 1738 C C . LYS A 1 211 ? 2.682 -4.461 1.686 1.00 82.00 211 LYS A C 1
ATOM 1740 O O . LYS A 1 211 ? 2.754 -5.087 0.632 1.00 82.00 211 LYS A O 1
ATOM 1745 N N . ILE A 1 212 ? 3.689 -3.749 2.184 1.00 77.56 212 ILE A N 1
ATOM 1746 C CA . ILE A 1 212 ? 4.980 -3.624 1.504 1.00 77.56 212 ILE A CA 1
ATOM 1747 C C . ILE A 1 212 ? 6.019 -4.510 2.192 1.00 77.56 212 ILE A C 1
ATOM 1749 O O . ILE A 1 212 ? 6.295 -4.350 3.379 1.00 77.56 212 ILE A O 1
ATOM 1753 N N . ASN A 1 213 ? 6.609 -5.432 1.435 1.00 76.62 213 ASN A N 1
ATOM 1754 C CA . ASN A 1 213 ? 7.734 -6.254 1.859 1.00 76.62 213 ASN A CA 1
ATOM 1755 C C . ASN A 1 213 ? 8.997 -5.765 1.155 1.00 76.62 213 ASN A C 1
ATOM 1757 O O . ASN A 1 213 ? 9.054 -5.748 -0.073 1.00 76.62 213 ASN A O 1
ATOM 1761 N N . PHE A 1 214 ? 10.025 -5.422 1.920 1.00 70.31 214 PHE A N 1
ATOM 1762 C CA . PHE A 1 214 ? 11.308 -5.005 1.366 1.00 70.31 214 PHE A CA 1
ATOM 1763 C C . PHE A 1 214 ? 12.315 -6.151 1.399 1.00 70.31 214 PHE A C 1
ATOM 1765 O O . PHE A 1 214 ? 12.399 -6.878 2.390 1.00 70.31 214 PHE A O 1
ATOM 1772 N N . PHE A 1 215 ? 13.102 -6.301 0.337 1.00 67.75 215 PHE A N 1
ATOM 1773 C CA . PHE A 1 215 ? 14.164 -7.305 0.267 1.00 67.75 215 PHE A CA 1
ATOM 1774 C C . PHE A 1 215 ? 15.402 -6.751 -0.455 1.00 67.75 215 PHE A C 1
ATOM 1776 O O . PHE A 1 215 ? 15.269 -5.908 -1.340 1.00 67.75 215 PHE A O 1
ATOM 1783 N N . PRO A 1 216 ? 16.623 -7.176 -0.086 1.00 71.56 216 PRO A N 1
ATOM 1784 C CA . PRO A 1 216 ? 17.850 -6.665 -0.695 1.00 71.56 216 PRO A CA 1
ATOM 1785 C C . PRO A 1 216 ? 18.029 -7.237 -2.111 1.00 71.56 216 PRO A C 1
ATOM 1787 O O . PRO A 1 216 ? 18.533 -8.346 -2.274 1.00 71.56 216 PRO A O 1
ATOM 1790 N N . SER A 1 217 ? 17.597 -6.497 -3.134 1.00 74.00 217 SER A N 1
ATOM 1791 C CA . SER A 1 217 ? 17.682 -6.895 -4.545 1.00 74.00 217 SER A CA 1
ATOM 1792 C C . SER A 1 217 ? 17.475 -5.699 -5.474 1.00 74.00 217 SER A C 1
ATOM 1794 O O . SER A 1 217 ? 16.783 -4.749 -5.119 1.00 74.00 217 SER A O 1
ATOM 1796 N N . CYS A 1 218 ? 18.035 -5.788 -6.680 1.00 71.25 218 CYS A N 1
ATOM 1797 C CA . CYS A 1 218 ? 17.794 -4.863 -7.793 1.00 71.25 218 CYS A CA 1
ATOM 1798 C C . CYS A 1 218 ? 16.729 -5.374 -8.773 1.00 71.25 218 CYS A C 1
ATOM 1800 O O . CYS A 1 218 ? 16.564 -4.825 -9.862 1.00 71.25 218 CYS A O 1
ATOM 1802 N N . GLU A 1 219 ? 16.009 -6.437 -8.408 1.00 73.62 219 GLU A N 1
ATOM 1803 C CA . GLU A 1 219 ? 14.818 -6.852 -9.139 1.00 73.62 219 GLU A CA 1
ATOM 1804 C C . GLU A 1 219 ? 13.744 -5.765 -9.087 1.00 73.62 219 GLU A C 1
ATOM 1806 O O . GLU A 1 219 ? 13.532 -5.120 -8.059 1.00 73.62 219 GLU A O 1
ATOM 1811 N N . LYS A 1 220 ? 13.035 -5.594 -10.208 1.00 67.88 220 LYS A N 1
ATOM 1812 C CA . LYS A 1 220 ? 11.867 -4.714 -10.270 1.00 67.88 220 LYS A CA 1
ATOM 1813 C C . LYS A 1 220 ? 10.832 -5.134 -9.228 1.00 67.88 220 LYS A C 1
ATOM 1815 O O . LYS A 1 220 ? 10.680 -6.320 -8.929 1.00 67.88 220 LYS A O 1
ATOM 1820 N N . ALA A 1 221 ? 10.106 -4.141 -8.724 1.00 73.56 221 ALA A N 1
ATOM 1821 C CA . ALA A 1 221 ? 9.003 -4.348 -7.805 1.00 73.56 221 ALA A CA 1
ATOM 1822 C C . ALA A 1 221 ? 7.979 -5.345 -8.373 1.00 73.56 221 ALA A C 1
ATOM 1824 O O . ALA A 1 221 ? 7.662 -5.315 -9.562 1.00 73.56 221 ALA A O 1
ATOM 1825 N N . LYS A 1 222 ? 7.473 -6.227 -7.509 1.00 74.19 222 LYS A N 1
ATOM 1826 C CA . LYS A 1 222 ? 6.463 -7.236 -7.849 1.00 74.19 222 LYS A CA 1
ATOM 1827 C C . LYS A 1 222 ? 5.242 -7.038 -6.971 1.00 74.19 222 LYS A C 1
ATOM 1829 O O . LYS A 1 222 ? 5.371 -7.001 -5.748 1.00 74.19 222 LYS A O 1
ATOM 1834 N N . GLY A 1 223 ? 4.080 -6.942 -7.589 1.00 79.44 223 GLY A N 1
ATOM 1835 C CA . GLY A 1 223 ? 2.806 -6.841 -6.906 1.00 79.44 223 GLY A CA 1
ATOM 1836 C C . GLY A 1 223 ? 2.109 -8.198 -6.806 1.00 79.44 223 GLY A C 1
ATOM 1837 O O . GLY A 1 223 ? 2.552 -9.195 -7.379 1.00 79.44 223 GLY A O 1
ATOM 1838 N N . SER A 1 224 ? 1.079 -8.256 -5.970 1.00 76.44 224 SER A N 1
ATOM 1839 C CA . SER A 1 224 ? 0.168 -9.388 -5.886 1.00 76.44 224 SER A CA 1
ATOM 1840 C C . SER A 1 224 ? -1.154 -8.935 -5.284 1.00 76.44 224 SER A C 1
ATOM 1842 O O . SER A 1 224 ? -1.242 -8.630 -4.084 1.00 76.44 224 SER A O 1
ATOM 1844 N N . PHE A 1 225 ? -2.198 -9.011 -6.094 1.00 89.75 225 PHE A N 1
ATOM 1845 C CA . PHE A 1 225 ? -3.566 -8.765 -5.694 1.00 89.75 225 PHE A CA 1
ATOM 1846 C C . PHE A 1 225 ? -4.180 -10.010 -5.051 1.00 89.75 225 PHE A C 1
ATOM 1848 O O . PHE A 1 225 ? -4.080 -11.129 -5.558 1.00 89.75 225 PHE A O 1
ATOM 1855 N N . HIS A 1 226 ? -4.834 -9.837 -3.906 1.00 82.12 226 HIS A N 1
ATOM 1856 C CA . HIS A 1 226 ? -5.528 -10.918 -3.222 1.00 82.12 226 HIS A CA 1
ATOM 1857 C C . HIS A 1 226 ? -6.990 -10.558 -2.981 1.00 82.12 226 HIS A C 1
ATOM 1859 O O . HIS A 1 226 ? -7.310 -9.587 -2.292 1.00 82.12 226 HIS A O 1
ATOM 1865 N N . LEU A 1 227 ? -7.871 -11.441 -3.444 1.00 89.38 227 LEU A N 1
ATOM 1866 C CA . LEU A 1 227 ? -9.296 -11.420 -3.140 1.00 89.38 227 LEU A CA 1
ATOM 1867 C C . LEU A 1 227 ? -9.710 -12.678 -2.373 1.00 89.38 227 LEU A C 1
ATOM 1869 O O . LEU A 1 227 ? -9.090 -13.740 -2.477 1.00 89.38 227 LEU A O 1
ATOM 1873 N N . LEU A 1 228 ? -10.770 -12.554 -1.586 1.00 85.19 228 LEU A N 1
ATOM 1874 C CA . LEU A 1 228 ? -11.518 -13.678 -1.038 1.00 85.19 228 LEU A CA 1
ATOM 1875 C C . LEU A 1 228 ? -12.780 -13.854 -1.867 1.00 85.19 228 LEU A C 1
ATOM 1877 O O . LEU A 1 228 ? -13.436 -12.872 -2.188 1.00 85.19 228 LEU A O 1
ATOM 1881 N N . GLN A 1 229 ? -13.133 -15.098 -2.181 1.00 87.81 229 GLN A N 1
ATOM 1882 C CA . GLN A 1 229 ? -14.403 -15.403 -2.824 1.00 87.81 229 GLN A CA 1
ATOM 1883 C C . GLN A 1 229 ? -15.228 -16.330 -1.940 1.00 87.81 229 GLN A C 1
ATOM 1885 O O . GLN A 1 229 ? -14.785 -17.425 -1.574 1.00 87.81 229 GLN A O 1
ATOM 1890 N N . HIS A 1 230 ? -16.448 -15.915 -1.618 1.00 84.50 230 HIS A N 1
ATOM 1891 C CA . HIS A 1 230 ? -17.370 -16.757 -0.882 1.00 84.50 230 HIS A CA 1
ATOM 1892 C C . HIS A 1 230 ? -17.794 -17.951 -1.750 1.00 84.50 230 HIS A C 1
ATOM 1894 O O . HIS A 1 230 ? -18.255 -17.809 -2.885 1.00 84.50 230 HIS A O 1
ATOM 1900 N N . LYS A 1 231 ? -17.634 -19.170 -1.219 1.00 82.81 231 LYS A N 1
ATOM 1901 C CA . LYS A 1 231 ? -17.752 -20.411 -2.007 1.00 82.81 231 LYS A CA 1
ATOM 1902 C C . LYS A 1 231 ? -19.120 -20.575 -2.675 1.00 82.81 231 LYS A C 1
ATOM 1904 O O . LYS A 1 231 ? -19.177 -21.046 -3.815 1.00 82.81 231 LYS A O 1
ATOM 1909 N N . LYS A 1 232 ? -20.187 -20.199 -1.956 1.00 83.00 232 LYS A N 1
ATOM 1910 C CA . LYS A 1 232 ? -21.588 -20.372 -2.375 1.00 83.00 232 LYS A CA 1
ATOM 1911 C C . LYS A 1 232 ? -22.111 -19.187 -3.185 1.00 83.00 232 LYS A C 1
ATOM 1913 O O . LYS A 1 232 ? -22.592 -19.392 -4.288 1.00 83.00 232 LYS A O 1
ATOM 1918 N N . THR A 1 233 ? -21.992 -17.970 -2.654 1.00 86.50 233 THR A N 1
ATOM 1919 C CA . THR A 1 233 ? -22.557 -16.756 -3.279 1.00 86.50 233 THR A CA 1
ATOM 1920 C C . THR A 1 233 ? -21.696 -16.214 -4.416 1.00 86.50 233 THR A C 1
ATOM 1922 O O . THR A 1 233 ? -22.166 -15.383 -5.177 1.00 86.50 233 THR A O 1
ATOM 1925 N N . LYS A 1 234 ? -20.440 -16.674 -4.541 1.00 85.44 234 LYS A N 1
ATOM 1926 C CA . LYS A 1 234 ? -19.431 -16.158 -5.486 1.00 85.44 234 LYS A CA 1
ATOM 1927 C C . LYS A 1 234 ? -19.057 -14.691 -5.284 1.00 85.44 234 LYS A C 1
ATOM 1929 O O . LYS A 1 234 ? -18.234 -14.190 -6.049 1.00 85.44 234 LYS A O 1
ATOM 1934 N N . GLU A 1 235 ? -19.580 -14.069 -4.232 1.00 85.38 235 GLU A N 1
ATOM 1935 C CA . GLU A 1 235 ? -19.240 -12.727 -3.784 1.00 85.38 235 GLU A CA 1
ATOM 1936 C C . GLU A 1 235 ? -17.742 -12.618 -3.520 1.00 85.38 235 GLU A C 1
ATOM 1938 O O . GLU A 1 235 ? -17.130 -13.535 -2.958 1.00 85.38 235 GLU A O 1
ATOM 1943 N N . LYS A 1 236 ? -17.153 -11.516 -3.979 1.00 86.62 236 LYS A N 1
ATOM 1944 C CA . LYS A 1 236 ? -15.729 -11.234 -3.846 1.00 86.62 236 LYS A CA 1
ATOM 1945 C C . LYS A 1 236 ? -15.544 -10.153 -2.790 1.00 86.62 236 LYS A C 1
ATOM 1947 O O . LYS A 1 236 ? -16.332 -9.221 -2.721 1.00 86.62 236 LYS A O 1
ATOM 1952 N N . HIS A 1 237 ? -14.472 -10.262 -2.018 1.00 86.50 237 HIS A N 1
ATOM 1953 C CA . HIS A 1 237 ? -14.031 -9.232 -1.086 1.00 86.50 237 HIS A CA 1
ATOM 1954 C C . HIS A 1 237 ? -12.550 -8.966 -1.283 1.00 86.50 237 HIS A C 1
ATOM 1956 O O . HIS A 1 237 ? -11.752 -9.898 -1.437 1.00 86.50 237 HIS A O 1
ATOM 1962 N N . PHE A 1 238 ? -12.174 -7.695 -1.247 1.00 88.00 238 PHE A N 1
ATOM 1963 C CA . PHE A 1 238 ? -10.781 -7.310 -1.331 1.00 88.00 238 PHE A CA 1
ATOM 1964 C C . PHE A 1 238 ? -10.052 -7.683 -0.032 1.00 88.00 238 PHE A C 1
ATOM 1966 O O . PHE A 1 238 ? -10.486 -7.321 1.067 1.00 88.00 238 PHE A O 1
ATOM 1973 N N . LYS A 1 239 ? -8.958 -8.448 -0.142 1.00 84.75 239 LYS A N 1
ATOM 1974 C CA . LYS A 1 239 ? -8.202 -8.957 1.013 1.00 84.75 239 LYS A CA 1
ATOM 1975 C C . LYS A 1 239 ? -6.943 -8.149 1.274 1.00 84.75 239 LYS A C 1
ATOM 1977 O O . LYS A 1 239 ? -6.696 -7.772 2.414 1.00 84.75 239 LYS A O 1
ATOM 1982 N N . ALA A 1 240 ? -6.096 -8.019 0.259 1.00 82.12 240 ALA A N 1
ATOM 1983 C CA . ALA A 1 240 ? -4.800 -7.371 0.377 1.00 82.12 240 ALA A CA 1
ATOM 1984 C C . ALA A 1 240 ? -4.208 -7.078 -0.998 1.00 82.12 240 ALA A C 1
ATOM 1986 O O . ALA A 1 240 ? -4.407 -7.848 -1.936 1.00 82.12 240 ALA A O 1
ATOM 1987 N N . LEU A 1 241 ? -3.380 -6.044 -1.052 1.00 86.94 241 LEU A N 1
ATOM 1988 C CA . LEU A 1 241 ? -2.460 -5.773 -2.147 1.00 86.94 241 LEU A CA 1
ATOM 1989 C C . LEU A 1 241 ? -1.051 -5.867 -1.567 1.00 86.94 241 LEU A C 1
ATOM 1991 O O . LEU A 1 241 ? -0.719 -5.162 -0.617 1.00 86.94 241 LEU A O 1
ATOM 1995 N N . LYS A 1 242 ? -0.228 -6.788 -2.066 1.00 83.75 242 LYS A N 1
ATOM 1996 C CA . LYS A 1 242 ? 1.141 -6.964 -1.567 1.00 83.75 242 LYS A CA 1
ATOM 1997 C C . LYS A 1 242 ? 2.141 -6.430 -2.572 1.00 83.75 242 LYS A C 1
ATOM 1999 O O . LYS A 1 242 ? 2.154 -6.890 -3.703 1.00 83.75 242 LYS A O 1
ATOM 2004 N N . LEU A 1 243 ? 3.015 -5.531 -2.139 1.00 81.69 243 LEU A N 1
ATOM 2005 C CA . LEU A 1 243 ? 4.125 -5.022 -2.936 1.00 81.69 243 LEU A CA 1
ATOM 2006 C C . LEU A 1 243 ? 5.430 -5.576 -2.378 1.00 81.69 243 LEU A C 1
ATOM 2008 O O . LEU A 1 243 ? 5.775 -5.334 -1.226 1.00 81.69 243 LEU A O 1
ATOM 2012 N N . ASN A 1 244 ? 6.163 -6.323 -3.189 1.00 78.50 244 ASN A N 1
ATOM 2013 C CA . ASN A 1 244 ? 7.507 -6.773 -2.870 1.00 78.50 244 ASN A CA 1
ATOM 2014 C C . ASN A 1 244 ? 8.485 -5.836 -3.576 1.00 78.50 244 ASN A C 1
ATOM 2016 O O . ASN A 1 244 ? 8.550 -5.809 -4.806 1.00 78.50 244 ASN A O 1
ATOM 2020 N N . ILE A 1 245 ? 9.247 -5.081 -2.794 1.00 79.94 245 ILE A N 1
ATOM 2021 C CA . ILE A 1 245 ? 10.113 -4.008 -3.269 1.00 79.94 245 ILE A CA 1
ATOM 2022 C C . ILE A 1 245 ? 11.583 -4.362 -3.028 1.00 79.94 245 ILE A C 1
ATOM 2024 O O . ILE A 1 245 ? 12.009 -4.590 -1.892 1.00 79.94 245 ILE A O 1
ATOM 2028 N N . GLY A 1 246 ? 12.365 -4.358 -4.108 1.00 73.75 246 GLY A N 1
ATOM 2029 C CA . GLY A 1 246 ? 13.816 -4.493 -4.055 1.00 73.75 246 GLY A CA 1
ATOM 2030 C C . GLY A 1 246 ? 14.485 -3.212 -3.549 1.00 73.75 246 GLY A C 1
ATOM 2031 O O . GLY A 1 246 ? 14.266 -2.132 -4.103 1.00 73.75 246 GLY A O 1
ATOM 2032 N N . ILE A 1 247 ? 15.306 -3.328 -2.503 1.00 72.19 247 ILE A N 1
ATOM 2033 C CA . ILE A 1 247 ? 16.208 -2.265 -2.045 1.00 72.19 247 ILE A CA 1
ATOM 2034 C C . ILE A 1 247 ? 17.520 -2.396 -2.816 1.00 72.19 247 ILE A C 1
ATOM 2036 O O . ILE A 1 247 ? 18.278 -3.349 -2.609 1.00 72.19 247 ILE A O 1
ATOM 2040 N N . CYS A 1 248 ? 17.805 -1.415 -3.671 1.00 77.25 248 CYS A N 1
ATOM 2041 C CA . CYS A 1 248 ? 18.961 -1.431 -4.557 1.00 77.25 248 CYS A CA 1
ATOM 2042 C C . CYS A 1 248 ? 19.627 -0.058 -4.641 1.00 77.25 248 CYS A C 1
ATOM 2044 O O . CYS A 1 248 ? 18.974 0.933 -4.952 1.00 77.25 248 CYS A O 1
ATOM 2046 N N . GLN A 1 249 ? 20.938 -0.020 -4.387 1.00 74.69 249 GLN A N 1
ATOM 2047 C CA . GLN A 1 249 ? 21.770 1.190 -4.458 1.00 74.69 249 GLN A CA 1
ATOM 2048 C C . GLN A 1 249 ? 22.250 1.519 -5.879 1.00 74.69 249 GLN A C 1
ATOM 2050 O O . GLN A 1 249 ? 22.945 2.515 -6.079 1.00 74.69 249 GLN A O 1
ATOM 2055 N N . ASP A 1 250 ? 21.909 0.691 -6.868 1.00 81.06 250 ASP A N 1
ATOM 2056 C CA . ASP A 1 250 ? 22.279 0.945 -8.254 1.00 81.06 250 ASP A CA 1
ATOM 2057 C C . ASP A 1 250 ? 21.650 2.254 -8.755 1.00 81.06 250 ASP A C 1
ATOM 2059 O O . ASP A 1 250 ? 20.445 2.487 -8.625 1.00 81.06 250 ASP A O 1
ATOM 2063 N N . LYS A 1 251 ? 22.477 3.121 -9.348 1.00 76.38 251 LYS A N 1
ATOM 2064 C CA . LYS A 1 251 ? 22.044 4.448 -9.806 1.00 76.38 251 LYS A CA 1
ATOM 2065 C C . LYS A 1 251 ? 20.982 4.366 -10.902 1.00 76.38 251 LYS A C 1
ATOM 2067 O O . LYS A 1 251 ? 20.086 5.205 -10.927 1.00 76.38 251 LYS A O 1
ATOM 2072 N N . SER A 1 252 ? 21.068 3.375 -11.792 1.00 77.44 252 SER A N 1
ATOM 2073 C CA . SER A 1 252 ? 20.095 3.199 -12.875 1.00 77.44 252 SER A CA 1
ATOM 2074 C C . SER A 1 252 ? 18.748 2.704 -12.348 1.00 77.44 252 SER A C 1
ATOM 2076 O O . SER A 1 252 ? 17.704 3.158 -12.818 1.00 77.44 252 SER A O 1
ATOM 2078 N N . TYR A 1 253 ? 18.765 1.853 -11.317 1.00 76.31 253 TYR A N 1
ATOM 2079 C CA . TYR A 1 253 ? 17.562 1.434 -10.602 1.00 76.31 253 TYR A CA 1
ATOM 2080 C C . TYR A 1 253 ? 16.911 2.612 -9.869 1.00 76.31 253 TYR A C 1
ATOM 2082 O O . TYR A 1 253 ? 15.717 2.851 -10.038 1.00 76.31 253 TYR A O 1
ATOM 2090 N N . LEU A 1 254 ? 17.687 3.387 -9.103 1.00 77.56 254 LEU A N 1
ATOM 2091 C CA . LEU A 1 254 ? 17.171 4.523 -8.329 1.00 77.56 254 LEU A CA 1
ATOM 2092 C C . LEU A 1 254 ? 16.579 5.622 -9.210 1.00 77.56 254 LEU A C 1
ATOM 2094 O O . LEU A 1 254 ? 15.523 6.156 -8.874 1.00 77.56 254 LEU A O 1
ATOM 2098 N N . ALA A 1 255 ? 17.211 5.913 -10.350 1.00 78.50 255 ALA A N 1
ATOM 2099 C CA . ALA A 1 255 ? 16.714 6.897 -11.307 1.00 78.50 255 ALA A CA 1
ATOM 2100 C C . ALA A 1 255 ? 15.314 6.550 -11.842 1.00 78.50 255 ALA A C 1
ATOM 2102 O O . ALA A 1 255 ? 14.528 7.449 -12.113 1.00 78.50 255 ALA A O 1
ATOM 2103 N N . LYS A 1 256 ? 14.986 5.255 -11.950 1.00 78.44 256 LYS A N 1
ATOM 2104 C CA . LYS A 1 256 ? 13.704 4.763 -12.484 1.00 78.44 256 LYS A CA 1
ATOM 2105 C C . LYS A 1 256 ? 12.750 4.240 -11.412 1.00 78.44 256 LYS A C 1
ATOM 2107 O O . LYS A 1 256 ? 11.641 3.811 -11.725 1.00 78.44 256 LYS A O 1
ATOM 2112 N N . TYR A 1 257 ? 13.162 4.263 -10.145 1.00 82.31 257 TYR A N 1
ATOM 2113 C CA . TYR A 1 257 ? 12.431 3.600 -9.071 1.00 82.31 257 TYR A CA 1
ATOM 2114 C C . TYR A 1 257 ? 11.016 4.155 -8.898 1.00 82.31 257 TYR A C 1
ATOM 2116 O O . TYR A 1 257 ? 10.076 3.373 -8.765 1.00 82.31 257 TYR A O 1
ATOM 2124 N N . LYS A 1 258 ? 10.857 5.486 -8.954 1.00 84.31 258 LYS A N 1
ATOM 2125 C CA . LYS A 1 258 ? 9.539 6.129 -8.853 1.00 84.31 258 LYS A CA 1
ATOM 2126 C C . LYS A 1 258 ? 8.589 5.560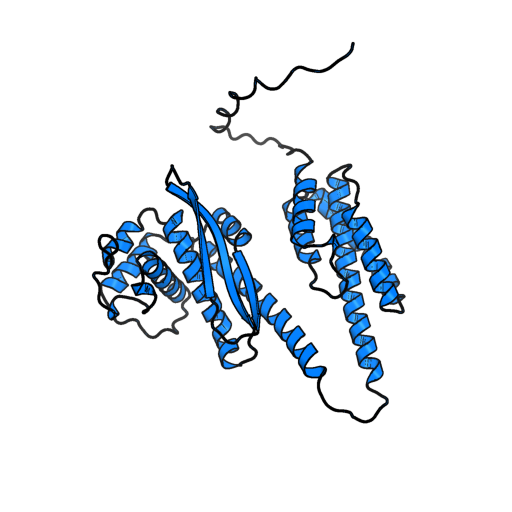 -9.905 1.00 84.31 258 LYS A C 1
ATOM 2128 O O . LYS A 1 258 ? 7.511 5.099 -9.558 1.00 84.31 258 LYS A O 1
ATOM 2133 N N . GLU A 1 259 ? 9.016 5.505 -11.162 1.00 81.75 259 GLU A N 1
ATOM 2134 C CA . GLU A 1 259 ? 8.197 4.979 -12.257 1.00 81.75 259 GLU A CA 1
ATOM 2135 C C . GLU A 1 259 ? 7.868 3.496 -12.099 1.00 81.75 259 GLU A C 1
ATOM 2137 O O . GLU A 1 259 ? 6.724 3.103 -12.309 1.00 81.75 259 GLU A O 1
ATOM 2142 N N . TYR A 1 260 ? 8.835 2.669 -11.691 1.00 79.94 260 TYR A N 1
ATOM 2143 C CA . TYR A 1 260 ? 8.584 1.247 -11.439 1.00 79.94 260 TYR A CA 1
ATOM 2144 C C . TYR A 1 260 ? 7.575 1.035 -10.318 1.00 79.94 260 TYR A C 1
ATOM 2146 O O . TYR A 1 260 ? 6.694 0.184 -10.435 1.00 79.94 260 TYR A O 1
ATOM 2154 N N . PHE A 1 261 ? 7.696 1.817 -9.246 1.00 85.50 261 PHE A N 1
ATOM 2155 C CA . PHE A 1 261 ? 6.769 1.775 -8.130 1.00 85.50 261 PHE A CA 1
ATOM 2156 C C . PHE A 1 261 ? 5.363 2.215 -8.554 1.00 85.50 261 PHE A C 1
ATOM 2158 O O . PHE A 1 261 ? 4.394 1.512 -8.270 1.00 85.50 261 PHE A O 1
ATOM 2165 N N . LYS A 1 262 ? 5.247 3.331 -9.285 1.00 87.00 262 LYS A N 1
ATOM 2166 C CA . LYS A 1 262 ? 3.965 3.802 -9.828 1.00 87.00 262 LYS A CA 1
ATOM 2167 C C . LYS A 1 262 ? 3.320 2.759 -10.732 1.00 87.00 262 LYS A C 1
ATOM 2169 O O . LYS A 1 262 ? 2.146 2.460 -10.561 1.00 87.00 262 LYS A O 1
ATOM 2174 N N . GLN A 1 263 ? 4.090 2.185 -11.656 1.00 84.06 263 GLN A N 1
ATOM 2175 C CA . GLN A 1 263 ? 3.592 1.191 -12.602 1.00 84.06 263 GLN A CA 1
ATOM 2176 C C . GLN A 1 263 ? 3.035 -0.034 -11.877 1.00 84.06 263 GLN A C 1
ATOM 2178 O O . GLN A 1 263 ? 1.915 -0.445 -12.169 1.00 84.06 263 GLN A O 1
ATOM 2183 N N . ILE A 1 264 ? 3.782 -0.603 -10.922 1.00 88.00 264 ILE A N 1
ATOM 2184 C CA . ILE A 1 264 ? 3.305 -1.796 -10.216 1.00 88.00 264 ILE A CA 1
ATOM 2185 C C . ILE A 1 264 ? 2.111 -1.478 -9.318 1.00 88.00 264 ILE A C 1
ATOM 2187 O O . ILE A 1 264 ? 1.174 -2.263 -9.253 1.00 88.00 264 ILE A O 1
ATOM 2191 N N . LEU A 1 265 ? 2.096 -0.317 -8.658 1.00 89.75 265 LEU A N 1
ATOM 2192 C CA . LEU A 1 265 ? 0.957 0.089 -7.844 1.00 89.75 265 LEU A CA 1
ATOM 2193 C C . LEU A 1 265 ? -0.292 0.269 -8.714 1.00 89.75 265 LEU A C 1
ATOM 2195 O O . LEU A 1 265 ? -1.338 -0.279 -8.384 1.00 89.75 265 LEU A O 1
ATOM 2199 N N . ALA A 1 266 ? -0.179 0.987 -9.832 1.00 92.06 266 ALA A N 1
ATOM 2200 C CA . ALA A 1 266 ? -1.284 1.195 -10.759 1.00 92.06 266 ALA A CA 1
ATOM 2201 C C . ALA A 1 266 ? -1.788 -0.131 -11.342 1.00 92.06 266 ALA A C 1
ATOM 2203 O O . ALA A 1 266 ? -2.994 -0.340 -11.386 1.00 92.06 266 ALA A O 1
ATOM 2204 N N . HIS A 1 267 ? -0.891 -1.054 -11.700 1.00 92.50 267 HIS A N 1
ATOM 2205 C CA . HIS A 1 267 ? -1.256 -2.400 -12.145 1.00 92.50 267 HIS A CA 1
ATOM 2206 C C . HIS A 1 267 ? -2.108 -3.126 -11.095 1.00 92.50 267 HIS A C 1
ATOM 2208 O O . HIS A 1 267 ? -3.228 -3.552 -11.370 1.00 92.50 267 HIS A O 1
ATOM 2214 N N . GLU A 1 268 ? -1.623 -3.210 -9.855 1.00 92.50 268 GLU A N 1
ATOM 2215 C CA . GLU A 1 268 ? -2.344 -3.909 -8.788 1.00 92.50 268 GLU A CA 1
ATOM 2216 C C . GLU A 1 268 ? -3.677 -3.238 -8.424 1.00 92.50 268 GLU A C 1
ATOM 2218 O O . GLU A 1 268 ? -4.637 -3.901 -8.025 1.00 92.50 268 GLU A O 1
ATOM 2223 N N . LEU A 1 269 ? -3.765 -1.919 -8.582 1.00 92.94 269 LEU A N 1
ATOM 2224 C CA . LEU A 1 269 ? -5.022 -1.187 -8.451 1.00 92.94 269 LEU A CA 1
ATOM 2225 C C . LEU A 1 269 ? -5.948 -1.418 -9.646 1.00 92.94 269 LEU A C 1
ATOM 2227 O O . LEU A 1 269 ? -7.158 -1.469 -9.457 1.00 92.94 269 LEU A O 1
ATOM 2231 N N . GLY A 1 270 ? -5.414 -1.651 -10.842 1.00 95.50 270 GLY A N 1
ATOM 2232 C CA . GLY A 1 270 ? -6.179 -2.107 -12.000 1.00 95.50 270 GLY A CA 1
ATOM 2233 C C . GLY A 1 270 ? -6.972 -3.377 -11.691 1.00 95.50 270 GLY A C 1
ATOM 2234 O O . GLY A 1 270 ? -8.163 -3.440 -11.997 1.00 95.50 270 GLY A O 1
ATOM 2235 N N . HIS A 1 271 ? -6.375 -4.331 -10.967 1.00 95.06 271 HIS A N 1
ATOM 2236 C CA . HIS A 1 271 ? -7.088 -5.516 -10.466 1.00 95.06 271 HIS A CA 1
ATOM 2237 C C . HIS A 1 271 ? -8.214 -5.160 -9.487 1.00 95.06 271 HIS A C 1
ATOM 2239 O O . HIS A 1 271 ? -9.309 -5.721 -9.574 1.00 95.06 271 HIS A O 1
ATOM 2245 N N . TYR A 1 272 ? -7.993 -4.204 -8.577 1.00 94.44 272 TYR A N 1
ATOM 2246 C CA . TYR A 1 272 ? -9.060 -3.714 -7.695 1.00 94.44 272 TYR A CA 1
ATOM 2247 C C . TYR A 1 272 ? -10.230 -3.147 -8.507 1.00 94.44 272 TYR A C 1
ATOM 2249 O O . TYR A 1 272 ? -11.381 -3.535 -8.299 1.00 94.44 272 TYR A O 1
ATOM 2257 N N . LEU A 1 273 ? -9.934 -2.269 -9.466 1.00 95.12 273 LEU A N 1
ATOM 2258 C CA . LEU A 1 273 ? -10.938 -1.635 -10.315 1.00 95.12 273 LEU A CA 1
ATOM 2259 C C . LEU A 1 273 ? -11.730 -2.682 -11.099 1.00 95.12 273 LEU A C 1
ATOM 2261 O O . LEU A 1 273 ? -12.957 -2.646 -11.069 1.00 95.12 273 LEU A O 1
ATOM 2265 N N . TYR A 1 274 ? -11.047 -3.648 -11.711 1.00 95.94 274 TYR A N 1
ATOM 2266 C CA . TYR A 1 274 ? -11.659 -4.732 -12.478 1.00 95.94 274 TYR A CA 1
ATOM 2267 C C . TYR A 1 274 ? -12.693 -5.535 -11.673 1.00 95.94 274 TYR A C 1
ATOM 2269 O O . TYR A 1 274 ? -13.760 -5.877 -12.188 1.00 95.94 274 TYR A O 1
ATOM 2277 N N . PHE A 1 275 ? -12.391 -5.856 -10.410 1.00 93.31 275 PHE A N 1
ATOM 2278 C CA . PHE A 1 275 ? -13.264 -6.700 -9.589 1.00 93.31 275 PHE A CA 1
ATOM 2279 C C . PHE A 1 275 ? -14.333 -5.945 -8.805 1.00 93.31 275 PHE A C 1
ATOM 2281 O O . PHE A 1 275 ? -15.376 -6.538 -8.521 1.00 93.31 275 PHE A O 1
ATOM 2288 N N . PHE A 1 276 ? -14.063 -4.703 -8.403 1.00 92.00 276 PHE A N 1
ATOM 2289 C CA . PHE A 1 276 ? -14.876 -4.001 -7.407 1.00 92.00 276 PHE A CA 1
ATOM 2290 C C . PHE A 1 2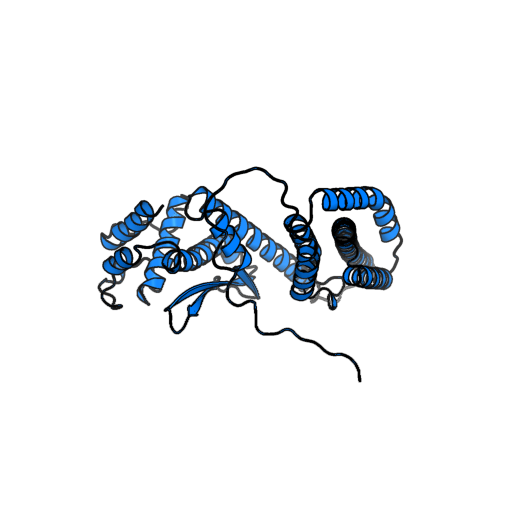76 ? -15.519 -2.717 -7.926 1.00 92.00 276 PHE A C 1
ATOM 2292 O O . PHE A 1 276 ? -16.586 -2.350 -7.436 1.00 92.00 276 PHE A O 1
ATOM 2299 N N . LYS A 1 277 ? -14.925 -2.055 -8.926 1.00 92.06 277 LYS A N 1
ATOM 2300 C CA . LYS A 1 277 ? -15.394 -0.744 -9.393 1.00 92.06 277 LYS A CA 1
ATOM 2301 C C . LYS A 1 277 ? -16.046 -0.796 -10.771 1.00 92.06 277 LYS A C 1
ATOM 2303 O O . LYS A 1 277 ? -17.145 -0.272 -10.952 1.00 92.06 277 LYS A O 1
ATOM 2308 N N . ASP A 1 278 ? -15.397 -1.436 -11.735 1.00 95.00 278 ASP A N 1
ATOM 2309 C CA . ASP A 1 278 ? -15.875 -1.506 -13.109 1.00 95.00 278 ASP A CA 1
ATOM 2310 C C . ASP A 1 278 ? -16.974 -2.562 -13.267 1.00 95.00 278 ASP A C 1
ATOM 2312 O O . ASP A 1 278 ? -16.734 -3.745 -13.515 1.00 95.00 278 ASP A O 1
ATOM 2316 N N . GLN A 1 279 ? -18.220 -2.101 -13.179 1.00 92.06 279 GLN A N 1
ATOM 2317 C CA . GLN A 1 279 ? -19.414 -2.924 -13.391 1.00 92.06 279 GLN A CA 1
ATOM 2318 C C . GLN A 1 279 ? -19.569 -3.410 -14.842 1.00 92.06 279 GLN A C 1
ATOM 2320 O O . GLN A 1 279 ? -20.456 -4.214 -15.136 1.00 92.06 279 GLN A O 1
ATOM 2325 N N . LYS A 1 280 ? -18.749 -2.905 -15.768 1.00 93.12 280 LYS A N 1
ATOM 2326 C CA . LYS A 1 280 ? -18.781 -3.204 -17.201 1.00 93.12 280 LYS A CA 1
ATOM 2327 C C . LYS A 1 280 ? -17.441 -3.752 -17.697 1.00 93.12 280 LYS A C 1
ATOM 2329 O O . LYS A 1 280 ? -17.169 -3.666 -18.893 1.00 93.12 280 LYS A O 1
ATOM 2334 N N . SER A 1 281 ? -16.647 -4.383 -16.832 1.00 94.00 281 SER A N 1
ATOM 2335 C CA . SER A 1 281 ? -15.354 -4.975 -17.207 1.00 94.00 281 SER A CA 1
ATOM 2336 C C . SER A 1 281 ? -15.462 -6.046 -18.305 1.00 94.00 281 SER A C 1
ATOM 2338 O O . SER A 1 281 ? -14.536 -6.236 -19.088 1.00 94.00 281 SER A O 1
ATOM 2340 N N . GLU A 1 282 ? -16.627 -6.681 -18.466 1.00 93.06 282 GLU A N 1
ATOM 2341 C CA . GLU A 1 282 ? -16.949 -7.548 -19.614 1.00 93.06 282 GLU A CA 1
ATOM 2342 C C . GLU A 1 282 ? -16.831 -6.822 -20.973 1.00 93.06 282 GLU A C 1
ATOM 2344 O O . GLU A 1 282 ? -16.399 -7.423 -21.959 1.00 93.06 282 GLU A O 1
ATOM 2349 N N . ASN A 1 283 ? -17.151 -5.523 -21.040 1.00 94.94 283 ASN A N 1
ATOM 2350 C CA . ASN A 1 283 ? -16.988 -4.730 -22.263 1.00 94.94 283 ASN A CA 1
ATOM 2351 C C . ASN A 1 283 ? -15.510 -4.583 -22.626 1.00 94.94 283 ASN A C 1
ATOM 2353 O O . ASN A 1 283 ? -15.159 -4.751 -23.795 1.00 94.94 283 ASN A O 1
ATOM 2357 N N . PHE A 1 284 ? -14.653 -4.329 -21.633 1.00 96.81 284 PHE A N 1
ATOM 2358 C CA . PHE A 1 284 ? -13.206 -4.314 -21.828 1.00 96.81 284 PHE A CA 1
ATOM 2359 C C . PHE A 1 284 ? -12.716 -5.684 -22.303 1.00 96.81 284 PHE A C 1
ATOM 2361 O O . PHE A 1 284 ? -12.039 -5.783 -23.327 1.00 96.81 284 PHE A O 1
ATOM 2368 N N . ASN A 1 285 ? -13.124 -6.755 -21.611 1.00 95.75 285 ASN A N 1
ATOM 2369 C CA . ASN A 1 285 ? -12.736 -8.123 -21.956 1.00 95.75 285 ASN A CA 1
ATOM 2370 C C . ASN A 1 285 ? -13.064 -8.432 -23.422 1.00 95.75 285 ASN A C 1
ATOM 2372 O O . ASN A 1 285 ? -12.218 -8.955 -24.138 1.00 95.75 285 ASN A O 1
ATOM 2376 N N . SER A 1 286 ? -14.241 -8.026 -23.906 1.00 95.88 286 SER A N 1
ATOM 2377 C CA . SER A 1 286 ? -14.688 -8.287 -25.282 1.00 95.88 286 SER A CA 1
ATOM 2378 C C . SER A 1 286 ? -13.814 -7.682 -26.394 1.00 95.88 286 SER A C 1
ATOM 2380 O O . SER A 1 286 ? -14.006 -8.025 -27.560 1.00 95.88 286 SER A O 1
ATOM 2382 N N . ILE A 1 287 ? -12.866 -6.793 -26.069 1.00 95.88 287 ILE A N 1
ATOM 2383 C CA . ILE A 1 287 ? -11.932 -6.212 -27.045 1.00 95.88 287 ILE A CA 1
ATOM 2384 C C . ILE A 1 287 ? -10.954 -7.280 -27.548 1.00 95.88 287 ILE A C 1
ATOM 2386 O O . ILE A 1 287 ? -10.785 -7.416 -28.757 1.00 95.88 287 ILE A O 1
ATOM 2390 N N . CYS A 1 288 ? -10.350 -8.048 -26.633 1.00 95.06 288 CYS A N 1
ATOM 2391 C CA . CYS A 1 288 ? -9.312 -9.038 -26.950 1.00 95.06 288 CYS A CA 1
ATOM 2392 C C . CYS A 1 288 ? -9.559 -10.439 -26.381 1.00 95.06 288 CYS A C 1
ATOM 2394 O O . CYS A 1 288 ? -8.728 -11.335 -26.553 1.00 95.06 288 CYS A O 1
ATOM 2396 N N . TRP A 1 289 ? -10.698 -10.651 -25.722 1.00 92.69 289 TRP A N 1
ATOM 2397 C CA . TRP A 1 289 ? -11.024 -11.893 -25.039 1.00 92.69 289 TRP A CA 1
ATOM 2398 C C . TRP A 1 289 ? -12.442 -12.355 -25.362 1.00 92.69 289 TRP A C 1
ATOM 2400 O O . TRP A 1 289 ? -13.419 -11.619 -25.240 1.00 92.69 289 TRP A O 1
ATOM 2410 N N . SER A 1 290 ? -12.575 -13.634 -25.711 1.00 92.19 290 SER A N 1
ATOM 2411 C CA . SER A 1 290 ? -13.865 -14.302 -25.893 1.00 92.19 290 SER A CA 1
ATOM 2412 C C . SER A 1 290 ? -13.884 -15.614 -25.127 1.00 92.19 290 SER A C 1
ATOM 2414 O O . SER A 1 290 ? -13.066 -16.501 -25.373 1.00 92.19 290 SER A O 1
ATOM 2416 N N . LYS A 1 291 ? -14.802 -15.752 -24.161 1.00 86.25 291 LYS A N 1
ATOM 2417 C CA . LYS A 1 291 ? -14.900 -16.936 -23.281 1.00 86.25 291 LYS A CA 1
ATOM 2418 C C . LYS A 1 291 ? -13.537 -17.335 -22.678 1.00 86.25 291 LYS A C 1
ATOM 2420 O O . LYS A 1 291 ? -13.200 -18.518 -22.646 1.00 86.25 291 LYS A O 1
ATOM 2425 N N . ARG A 1 292 ? -12.760 -16.343 -22.217 1.00 82.50 292 ARG A N 1
ATOM 2426 C CA . ARG A 1 292 ? -11.390 -16.479 -21.670 1.00 82.50 292 ARG A CA 1
ATOM 2427 C C . ARG A 1 292 ? -10.316 -16.939 -22.665 1.00 82.50 292 ARG A C 1
ATOM 2429 O O . ARG A 1 292 ? -9.237 -17.348 -22.247 1.00 82.50 292 ARG A O 1
ATOM 2436 N N . LYS A 1 293 ? -10.588 -16.898 -23.969 1.00 89.56 293 LYS A N 1
ATOM 2437 C CA . LYS A 1 293 ? -9.587 -17.128 -25.016 1.00 89.56 293 LYS A CA 1
ATOM 2438 C C . LYS A 1 293 ? -9.149 -15.798 -25.607 1.00 89.56 293 LYS A C 1
ATOM 2440 O O . LYS A 1 293 ? -10.006 -14.976 -25.922 1.00 89.56 293 LYS A O 1
ATOM 2445 N N . ASN A 1 294 ? -7.840 -15.631 -25.769 1.00 91.69 294 ASN A N 1
ATOM 2446 C CA . ASN A 1 294 ? -7.258 -14.495 -26.472 1.00 91.69 294 ASN A CA 1
ATOM 2447 C C . ASN A 1 294 ? -7.680 -14.534 -27.954 1.00 91.69 294 ASN A C 1
ATOM 2449 O O . ASN A 1 294 ? -7.548 -15.575 -28.604 1.00 91.69 294 ASN A O 1
ATOM 2453 N N . THR A 1 295 ? -8.213 -13.426 -28.464 1.00 94.19 295 THR A N 1
ATOM 2454 C CA . THR A 1 295 ? -8.605 -13.236 -29.872 1.00 94.19 295 THR A CA 1
ATOM 2455 C C . THR A 1 295 ? -7.750 -12.205 -30.608 1.00 94.19 295 THR A C 1
ATOM 2457 O O . THR A 1 295 ? -7.904 -12.059 -31.818 1.00 94.19 295 THR A O 1
ATOM 2460 N N . CYS A 1 296 ? -6.874 -11.504 -29.894 1.00 93.25 296 CYS A N 1
ATOM 2461 C CA . CYS A 1 296 ? -6.000 -10.452 -30.401 1.00 93.25 296 CYS A CA 1
ATOM 2462 C C . CYS A 1 296 ? -4.580 -10.968 -30.685 1.00 93.25 296 CYS A C 1
ATOM 2464 O O . CYS A 1 296 ? -4.148 -12.017 -30.195 1.00 93.25 296 CYS A O 1
ATOM 2466 N N . LYS A 1 297 ? -3.829 -10.201 -31.471 1.00 90.94 297 LYS A N 1
ATOM 2467 C CA . LYS A 1 297 ? -2.404 -10.389 -31.756 1.00 90.94 297 LYS A CA 1
ATOM 2468 C C . LYS A 1 297 ? -1.531 -9.694 -30.717 1.00 90.94 297 LYS A C 1
ATOM 2470 O O . LYS A 1 297 ? -2.005 -8.895 -29.919 1.00 90.94 297 LYS A O 1
ATOM 2475 N N . HIS A 1 298 ? -0.230 -9.980 -30.745 1.00 87.31 298 HIS A N 1
ATOM 2476 C CA . HIS A 1 298 ? 0.725 -9.455 -29.769 1.00 87.31 298 HIS A CA 1
ATOM 2477 C C . HIS A 1 298 ? 0.723 -7.918 -29.695 1.00 87.31 298 HIS A C 1
ATOM 2479 O O . HIS A 1 298 ? 0.737 -7.367 -28.597 1.00 87.31 298 HIS A O 1
ATOM 2485 N N . GLU A 1 299 ? 0.664 -7.245 -30.843 1.00 87.25 299 GLU A N 1
ATOM 2486 C CA . GLU A 1 299 ? 0.673 -5.785 -30.997 1.00 87.25 299 GLU A CA 1
ATOM 2487 C C . GLU A 1 299 ? -0.603 -5.074 -30.502 1.00 87.25 299 GLU A C 1
ATOM 2489 O O . GLU A 1 299 ? -0.668 -3.846 -30.514 1.00 87.25 299 GLU A O 1
ATOM 2494 N N . GLU A 1 300 ? -1.623 -5.826 -30.084 1.00 89.50 300 GLU A N 1
ATOM 2495 C CA . GLU A 1 300 ? -2.887 -5.328 -29.511 1.00 89.50 300 GLU A CA 1
ATOM 2496 C C . GLU A 1 300 ? -2.894 -5.381 -27.969 1.00 89.50 300 GLU A C 1
ATOM 2498 O O . GLU A 1 300 ? -3.902 -5.089 -27.314 1.00 89.50 300 GLU A O 1
ATOM 2503 N N . PHE A 1 301 ? -1.756 -5.740 -27.371 1.00 87.12 301 PHE A N 1
ATOM 2504 C CA . PHE A 1 301 ? -1.523 -5.737 -25.931 1.00 87.12 301 PHE A CA 1
ATOM 2505 C C . PHE A 1 301 ? -0.401 -4.766 -25.576 1.00 87.12 301 PHE A C 1
ATOM 2507 O O . PHE A 1 301 ? 0.601 -4.679 -26.282 1.00 87.12 301 PHE A O 1
ATOM 2514 N N . ILE A 1 302 ? -0.542 -4.079 -24.439 1.00 85.31 302 ILE A N 1
ATOM 2515 C CA . ILE A 1 302 ? 0.488 -3.159 -23.932 1.00 85.31 302 ILE A CA 1
ATOM 2516 C C . ILE A 1 302 ? 1.788 -3.910 -23.610 1.00 85.31 302 ILE A C 1
ATOM 2518 O O . ILE A 1 302 ? 2.882 -3.403 -23.854 1.00 85.31 302 ILE A O 1
ATOM 2522 N N . THR A 1 303 ? 1.681 -5.135 -23.087 1.00 82.94 303 THR A N 1
ATOM 2523 C CA . THR A 1 303 ? 2.832 -5.982 -22.756 1.00 82.94 303 THR A CA 1
ATOM 2524 C C . THR A 1 303 ? 2.592 -7.446 -23.121 1.00 82.94 303 THR A C 1
ATOM 2526 O O . THR A 1 303 ? 1.484 -7.885 -23.430 1.00 82.94 303 THR A O 1
ATOM 2529 N N . THR A 1 304 ? 3.651 -8.255 -23.066 1.00 80.69 304 THR A N 1
ATOM 2530 C CA . THR A 1 304 ? 3.522 -9.719 -23.119 1.00 80.69 304 THR A CA 1
ATOM 2531 C C . THR A 1 304 ? 2.805 -10.286 -21.894 1.00 80.69 304 THR A C 1
ATOM 2533 O O . THR A 1 304 ? 2.165 -11.328 -22.002 1.00 80.69 304 THR A O 1
ATOM 2536 N N . TYR A 1 305 ? 2.876 -9.607 -20.745 1.00 81.50 305 TYR A N 1
ATOM 2537 C CA . TYR A 1 305 ? 2.212 -10.035 -19.514 1.00 81.50 305 TYR A CA 1
ATOM 2538 C C . TYR A 1 305 ? 0.685 -9.911 -19.619 1.00 81.50 305 TYR A C 1
ATOM 2540 O O . TYR A 1 305 ? -0.031 -10.844 -19.262 1.00 81.50 305 TYR A O 1
ATOM 2548 N N . ALA A 1 306 ? 0.200 -8.844 -20.258 1.00 87.31 306 ALA A N 1
ATOM 2549 C CA . ALA A 1 306 ? -1.215 -8.633 -20.566 1.00 87.31 306 ALA A CA 1
ATOM 2550 C C . ALA A 1 306 ? -1.862 -9.783 -21.372 1.00 87.31 306 ALA A C 1
ATOM 2552 O O . ALA A 1 306 ? -3.068 -9.980 -21.312 1.00 87.31 306 ALA A O 1
ATOM 2553 N N . GLN A 1 307 ? -1.086 -10.591 -22.105 1.00 87.00 307 GLN A N 1
ATOM 2554 C CA . GLN A 1 307 ? -1.606 -11.733 -22.875 1.00 87.00 307 GLN A CA 1
ATOM 2555 C C . GLN A 1 307 ? -1.907 -12.977 -22.037 1.00 87.00 307 GLN A C 1
ATOM 2557 O O . GLN A 1 307 ? -2.406 -13.965 -22.580 1.00 87.00 307 GLN A O 1
ATOM 2562 N N . GLN A 1 308 ? -1.566 -12.992 -20.748 1.00 87.56 308 GLN A N 1
ATOM 2563 C CA . GLN A 1 308 ? -1.755 -14.184 -19.924 1.00 87.56 308 GLN A CA 1
ATOM 2564 C C . GLN A 1 308 ? -3.232 -14.467 -19.659 1.00 87.56 308 GLN A C 1
ATOM 2566 O O . GLN A 1 308 ? -3.657 -15.623 -19.711 1.00 87.56 308 GLN A O 1
ATOM 2571 N N . ASN A 1 309 ? -4.013 -13.427 -19.370 1.00 90.62 309 ASN A N 1
ATOM 2572 C CA . ASN A 1 309 ? -5.456 -13.504 -19.183 1.00 90.62 309 ASN A CA 1
ATOM 2573 C C . ASN A 1 309 ? -6.087 -12.097 -19.226 1.00 90.62 309 ASN A C 1
ATOM 2575 O O . ASN A 1 309 ? -5.392 -11.087 -19.178 1.00 90.62 309 ASN A O 1
ATOM 2579 N N . GLN A 1 310 ? -7.418 -12.052 -19.281 1.00 93.50 310 GLN A N 1
ATOM 2580 C CA . GLN A 1 310 ? -8.196 -10.813 -19.375 1.00 93.50 310 GLN A CA 1
ATOM 2581 C C . GLN A 1 310 ? -8.037 -9.862 -18.173 1.00 93.50 310 GLN A C 1
ATOM 2583 O O . GLN A 1 310 ? -8.163 -8.653 -18.334 1.00 93.50 310 GLN A O 1
ATOM 2588 N N . GLU A 1 311 ? -7.750 -10.396 -16.983 1.00 94.06 311 GLU A N 1
ATOM 2589 C CA . GLU A 1 311 ? -7.578 -9.607 -15.755 1.00 94.06 311 GLU A CA 1
ATOM 2590 C C . GLU A 1 311 ? -6.232 -8.868 -15.805 1.00 94.06 311 GLU A C 1
ATOM 2592 O O . GLU A 1 311 ? -6.171 -7.669 -15.545 1.00 94.06 311 GLU A O 1
ATOM 2597 N N . GLU A 1 312 ? -5.172 -9.550 -16.253 1.00 93.56 312 GLU A N 1
ATOM 2598 C CA . GLU A 1 312 ? -3.854 -8.940 -16.481 1.00 93.56 312 GLU A CA 1
ATOM 2599 C C . GLU A 1 312 ? -3.863 -7.950 -17.650 1.00 93.56 312 GLU A C 1
ATOM 2601 O O . GLU A 1 312 ? -3.206 -6.915 -17.576 1.00 93.56 312 GLU A O 1
ATOM 2606 N N . ASP A 1 313 ? -4.634 -8.216 -18.712 1.00 94.69 313 ASP A N 1
ATOM 2607 C CA . ASP A 1 313 ? -4.821 -7.254 -19.806 1.00 94.69 313 ASP A CA 1
ATOM 2608 C C . ASP A 1 313 ? -5.459 -5.954 -19.311 1.00 94.69 313 ASP A C 1
ATOM 2610 O O . ASP A 1 313 ? -4.986 -4.862 -19.632 1.00 94.69 313 ASP A O 1
ATOM 2614 N N . TYR A 1 314 ? -6.504 -6.067 -18.486 1.00 97.19 314 TYR A N 1
ATOM 2615 C CA . TYR A 1 314 ? -7.152 -4.916 -17.867 1.00 97.19 314 TYR A CA 1
ATOM 2616 C C . TYR A 1 314 ? -6.173 -4.136 -16.987 1.00 97.19 314 TYR A C 1
ATOM 2618 O O . TYR A 1 314 ? -6.037 -2.922 -17.145 1.00 97.19 314 TYR A O 1
ATOM 2626 N N . ALA A 1 315 ? -5.472 -4.824 -16.083 1.00 96.12 315 ALA A N 1
ATOM 2627 C CA . ALA A 1 315 ? -4.557 -4.207 -15.129 1.00 96.12 315 ALA A CA 1
ATOM 2628 C C . ALA A 1 315 ? -3.374 -3.498 -15.810 1.00 96.12 315 ALA A C 1
ATOM 2630 O O . ALA A 1 315 ? -3.075 -2.345 -15.492 1.00 96.12 315 ALA A O 1
ATOM 2631 N N . GLU A 1 316 ? -2.744 -4.141 -16.795 1.00 91.38 316 GLU A N 1
ATOM 2632 C CA . GLU A 1 316 ? -1.650 -3.554 -17.578 1.00 91.38 316 GLU A CA 1
ATOM 2633 C C . GLU A 1 316 ? -2.121 -2.364 -18.421 1.00 91.38 316 GLU A C 1
ATOM 2635 O O . GLU A 1 316 ? -1.437 -1.341 -18.491 1.00 91.38 316 GLU A O 1
ATOM 2640 N N . SER A 1 317 ? -3.302 -2.470 -19.037 1.00 94.12 317 SER A N 1
ATOM 2641 C CA . SER A 1 317 ? -3.867 -1.385 -19.845 1.00 94.12 317 SER A CA 1
ATOM 2642 C C . SER A 1 317 ? -4.244 -0.179 -18.990 1.00 94.12 317 SER A C 1
ATOM 2644 O O . SER A 1 317 ? -3.978 0.956 -19.385 1.00 94.12 317 SER A O 1
ATOM 2646 N N . PHE A 1 318 ? -4.796 -0.409 -17.797 1.00 95.38 318 PHE A N 1
ATOM 2647 C CA . PHE A 1 318 ? -5.078 0.654 -16.837 1.00 95.38 318 PHE A CA 1
ATOM 2648 C C . PHE A 1 318 ? -3.790 1.340 -16.369 1.00 95.38 318 PHE A C 1
ATOM 2650 O O . PHE A 1 318 ? -3.716 2.567 -16.382 1.00 95.38 318 PHE A O 1
ATOM 2657 N N . ALA A 1 319 ? -2.759 0.572 -15.999 1.00 92.25 319 ALA A N 1
ATOM 2658 C CA . ALA A 1 319 ? -1.481 1.128 -15.554 1.00 92.25 319 ALA A CA 1
ATOM 2659 C C . ALA A 1 319 ? -0.830 2.015 -16.627 1.00 92.25 319 ALA A C 1
ATOM 2661 O O . ALA A 1 319 ? -0.266 3.065 -16.309 1.00 92.25 319 ALA A O 1
ATOM 2662 N N . TYR A 1 320 ? -0.939 1.614 -17.896 1.00 88.75 320 TYR A N 1
ATOM 2663 C CA . TYR A 1 320 ? -0.459 2.399 -19.029 1.00 88.75 320 TYR A CA 1
ATOM 2664 C C . TYR A 1 320 ? -1.269 3.684 -19.233 1.00 88.75 320 TYR A C 1
ATOM 2666 O O . TYR A 1 320 ? -0.689 4.768 -19.294 1.00 88.75 320 TYR A O 1
ATOM 2674 N N . TRP A 1 321 ? -2.600 3.580 -19.270 1.00 90.44 321 TRP A N 1
ATOM 2675 C CA . TRP A 1 321 ? -3.490 4.734 -19.420 1.00 90.44 321 TRP A CA 1
ATOM 2676 C C . TRP A 1 321 ? -3.293 5.755 -18.292 1.00 90.44 321 TRP A C 1
ATOM 2678 O O . TRP A 1 321 ? -3.110 6.942 -18.555 1.00 90.44 321 TRP A O 1
ATOM 2688 N N . TYR A 1 322 ? -3.237 5.294 -17.039 1.00 89.12 322 TYR A N 1
ATOM 2689 C CA . TYR A 1 322 ? -3.019 6.142 -15.864 1.00 89.12 322 TYR A CA 1
ATOM 2690 C C . TYR A 1 322 ? -1.706 6.935 -15.957 1.00 89.12 322 TYR A C 1
ATOM 2692 O O . TYR A 1 322 ? -1.671 8.119 -15.617 1.00 89.12 322 TYR A O 1
ATOM 2700 N N . LYS A 1 323 ? -0.635 6.318 -16.477 1.00 82.12 323 LYS A N 1
ATOM 2701 C CA . LYS A 1 323 ? 0.651 6.997 -16.685 1.00 82.12 323 LYS A CA 1
ATOM 2702 C C . LYS A 1 323 ? 0.546 8.139 -17.708 1.00 82.12 323 LYS A C 1
ATOM 2704 O O . LYS A 1 323 ? 1.111 9.209 -17.471 1.00 82.12 323 LYS A O 1
ATOM 2709 N N . ASP A 1 324 ? -0.186 7.948 -18.809 1.00 73.50 324 ASP A N 1
ATOM 2710 C CA . ASP A 1 324 ? -0.337 8.982 -19.849 1.00 73.50 324 ASP A CA 1
ATOM 2711 C C . ASP A 1 324 ? -1.152 10.190 -19.353 1.00 73.50 324 ASP A C 1
ATOM 2713 O O . ASP A 1 324 ? -0.790 11.339 -19.621 1.00 73.50 324 ASP A O 1
ATOM 2717 N N . GLN A 1 325 ? -2.168 9.958 -18.512 1.00 71.62 325 GLN A N 1
ATOM 2718 C CA . GLN A 1 325 ? -2.933 11.037 -17.867 1.00 71.62 325 GLN A CA 1
ATOM 2719 C C . GLN A 1 325 ? -2.061 11.933 -16.964 1.00 71.62 325 GLN A C 1
ATOM 2721 O O . GLN A 1 325 ? -2.319 13.131 -16.826 1.00 71.62 325 GLN A O 1
ATOM 2726 N N . GLY A 1 326 ? -0.983 11.386 -16.392 1.00 58.16 326 GLY A N 1
ATOM 2727 C CA . GLY A 1 326 ? 0.010 12.124 -15.604 1.00 58.16 326 GLY A CA 1
ATOM 2728 C C . GLY A 1 326 ? 0.982 12.990 -16.421 1.00 58.16 326 GLY A C 1
ATOM 2729 O O . GLY A 1 326 ? 1.832 13.654 -15.829 1.00 58.16 326 GLY A O 1
ATOM 2730 N N . LYS A 1 327 ? 0.878 13.009 -17.762 1.00 53.06 327 LYS A N 1
ATOM 2731 C CA . LYS A 1 327 ? 1.831 13.641 -18.704 1.00 53.06 327 LYS A CA 1
ATOM 2732 C C . LYS A 1 327 ? 3.260 13.069 -18.650 1.00 53.06 327 LYS A C 1
ATOM 2734 O O . LYS A 1 327 ? 4.194 13.715 -19.124 1.00 53.06 327 LYS A O 1
ATOM 2739 N N . GLU A 1 328 ? 3.452 11.859 -18.126 1.00 52.00 328 GLU A N 1
ATOM 2740 C CA . GLU A 1 328 ? 4.752 11.172 -18.080 1.00 52.00 328 GLU A CA 1
ATOM 2741 C C . GLU A 1 328 ? 4.962 10.327 -19.357 1.00 52.00 328 GLU A C 1
ATOM 2743 O O . GLU A 1 328 ? 4.850 9.099 -19.351 1.00 52.00 328 GLU A O 1
ATOM 2748 N N . LYS A 1 329 ? 5.266 10.979 -20.490 1.00 42.88 329 LYS A N 1
ATOM 2749 C CA . LYS A 1 329 ? 5.540 10.300 -21.775 1.00 42.88 329 LYS A CA 1
ATOM 2750 C C . LYS A 1 329 ? 6.975 9.764 -2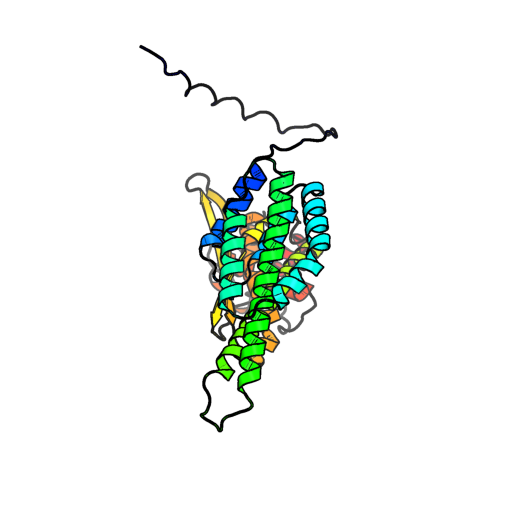1.851 1.00 42.88 329 LYS A C 1
ATOM 2752 O O . LYS A 1 329 ? 7.814 10.336 -22.538 1.00 42.88 329 LYS A O 1
ATOM 2757 N N . GLU A 1 330 ? 7.251 8.660 -21.156 1.00 42.22 330 GLU A N 1
ATOM 2758 C CA . GLU A 1 330 ? 8.535 7.929 -21.265 1.00 42.22 330 GLU A CA 1
ATOM 2759 C C . GLU A 1 330 ? 8.429 6.503 -21.833 1.00 42.22 330 GLU A C 1
ATOM 2761 O O . GLU A 1 330 ? 9.447 5.889 -22.154 1.00 42.22 330 GLU A O 1
ATOM 2766 N N . PHE A 1 331 ? 7.223 5.973 -22.047 1.00 41.53 331 PHE A N 1
ATOM 2767 C CA . PHE A 1 331 ? 7.062 4.858 -22.981 1.00 41.53 331 PHE A CA 1
ATOM 2768 C C . PHE A 1 331 ? 6.794 5.466 -24.357 1.00 41.53 331 PHE A C 1
ATOM 2770 O O . PHE A 1 331 ? 5.944 6.344 -24.481 1.00 41.53 331 PHE A O 1
ATOM 2777 N N . GLY A 1 332 ? 7.579 5.080 -25.367 1.00 46.56 332 GLY A N 1
ATOM 2778 C CA . GLY A 1 332 ? 7.405 5.562 -26.740 1.00 46.56 332 GLY A CA 1
ATOM 2779 C C . GLY A 1 332 ? 5.941 5.482 -27.186 1.00 46.56 332 GLY A C 1
ATOM 2780 O O . GLY A 1 332 ? 5.181 4.676 -26.652 1.00 46.56 332 GLY A O 1
ATOM 2781 N N . SER A 1 333 ? 5.538 6.317 -28.147 1.00 48.50 333 SER A N 1
ATOM 2782 C CA . SER A 1 333 ? 4.163 6.315 -28.649 1.00 48.50 333 SER A CA 1
ATOM 2783 C C . SER A 1 333 ? 3.741 4.899 -29.036 1.00 48.50 333 SER A C 1
ATOM 2785 O O . SER A 1 333 ? 4.320 4.289 -29.938 1.00 48.50 333 SER A O 1
ATOM 2787 N N . VAL A 1 334 ? 2.727 4.377 -28.345 1.00 53.62 334 VAL A N 1
ATOM 2788 C CA . VAL A 1 334 ? 2.062 3.145 -28.758 1.00 53.62 334 VAL A CA 1
ATOM 2789 C C . VAL A 1 334 ? 1.561 3.356 -30.192 1.00 53.62 334 VAL A C 1
ATOM 2791 O O . VAL A 1 334 ? 0.914 4.374 -30.465 1.00 53.62 334 VAL A O 1
ATOM 2794 N N . PRO A 1 335 ? 1.888 2.457 -31.140 1.00 54.22 335 PRO A N 1
ATOM 2795 C CA . PRO A 1 335 ? 1.347 2.535 -32.488 1.00 54.22 335 PRO A CA 1
ATOM 2796 C C . PRO A 1 335 ? -0.177 2.579 -32.408 1.00 54.22 335 PRO A C 1
ATOM 2798 O O . PRO A 1 335 ? -0.768 1.772 -31.695 1.00 54.22 335 PRO A O 1
ATOM 2801 N N . ALA A 1 336 ? -0.807 3.515 -33.120 1.00 62.00 336 ALA A N 1
ATOM 2802 C CA . ALA A 1 336 ? -2.259 3.659 -33.126 1.00 62.00 336 ALA A CA 1
ATOM 2803 C C . ALA A 1 336 ? -2.911 2.363 -33.638 1.00 62.00 336 ALA A C 1
ATOM 2805 O O . ALA A 1 336 ? -2.985 2.115 -34.841 1.00 62.00 336 ALA A O 1
ATOM 2806 N N . ASN A 1 337 ? -3.341 1.525 -32.700 1.00 80.81 337 ASN A N 1
ATOM 2807 C CA . ASN A 1 337 ? -4.004 0.255 -32.927 1.00 80.81 337 ASN A CA 1
ATOM 2808 C C . ASN A 1 337 ? -5.430 0.370 -32.385 1.00 80.81 337 ASN A C 1
ATOM 2810 O O . ASN A 1 337 ? -5.631 0.812 -31.253 1.00 80.81 337 ASN A O 1
ATOM 2814 N N . GLU A 1 338 ? -6.420 -0.022 -33.186 1.00 88.38 338 GLU A N 1
ATOM 2815 C CA . GLU A 1 338 ? -7.836 0.084 -32.835 1.00 88.38 338 GLU A CA 1
ATOM 2816 C C . GLU A 1 338 ? -8.163 -0.605 -31.501 1.00 88.38 338 GLU A C 1
ATOM 2818 O O . GLU A 1 338 ? -8.922 -0.057 -30.700 1.00 88.38 338 GLU A O 1
ATOM 2823 N N . ALA A 1 339 ? -7.557 -1.761 -31.213 1.00 91.25 339 ALA A N 1
ATOM 2824 C CA . ALA A 1 339 ? -7.773 -2.461 -29.949 1.00 91.25 339 ALA A CA 1
ATOM 2825 C C . ALA A 1 339 ? -7.277 -1.643 -28.745 1.00 91.25 339 ALA A C 1
ATOM 2827 O O . ALA A 1 339 ? -7.991 -1.518 -27.751 1.00 91.25 339 ALA A O 1
ATOM 2828 N N . LEU A 1 340 ? -6.088 -1.042 -28.845 1.00 89.88 340 LEU A N 1
ATOM 2829 C CA . LEU A 1 340 ? -5.496 -0.234 -27.773 1.00 89.88 340 LEU A CA 1
ATOM 2830 C C . LEU A 1 340 ? -6.278 1.069 -27.558 1.00 89.88 340 LEU A C 1
ATOM 2832 O O . LEU A 1 340 ? -6.603 1.398 -26.421 1.00 89.88 340 LEU A O 1
ATOM 2836 N N . LEU A 1 341 ? -6.716 1.727 -28.637 1.00 90.06 341 LEU A N 1
ATOM 2837 C CA . LEU A 1 341 ? -7.589 2.907 -28.560 1.00 90.06 341 LEU A CA 1
ATOM 2838 C C . LEU A 1 341 ? -8.937 2.592 -27.898 1.00 90.06 341 LEU A C 1
ATOM 2840 O O . LEU A 1 341 ? -9.471 3.388 -27.128 1.00 90.06 341 LEU A O 1
ATOM 2844 N N . ARG A 1 342 ? -9.510 1.414 -28.174 1.00 94.06 342 ARG A N 1
ATOM 2845 C CA . ARG A 1 342 ? -10.749 0.970 -27.518 1.00 94.06 342 ARG A CA 1
ATOM 2846 C C . ARG A 1 342 ? -10.547 0.703 -26.026 1.00 94.06 342 ARG A C 1
ATOM 2848 O O . ARG A 1 342 ? -11.465 0.977 -25.256 1.00 94.06 342 ARG A O 1
ATOM 2855 N N . LYS A 1 343 ? -9.378 0.192 -25.625 1.00 94.25 343 LYS A N 1
ATOM 2856 C CA . LYS A 1 343 ? -9.008 -0.009 -24.214 1.00 94.25 343 LYS A CA 1
ATOM 2857 C C . LYS A 1 343 ? -8.845 1.328 -23.491 1.00 94.25 343 LYS A C 1
ATOM 2859 O O . LYS A 1 343 ? -9.411 1.496 -22.419 1.00 94.25 343 LYS A O 1
ATOM 2864 N N . GLU A 1 344 ? -8.164 2.298 -24.094 1.00 91.69 344 GLU A N 1
ATOM 2865 C CA . GLU A 1 344 ? -8.037 3.657 -23.542 1.00 91.69 344 GLU A CA 1
ATOM 2866 C C . GLU A 1 344 ? -9.407 4.323 -23.370 1.00 91.69 344 GLU A C 1
ATOM 2868 O O . GLU A 1 344 ? -9.755 4.762 -22.273 1.00 91.69 344 GLU A O 1
ATOM 2873 N N . LYS A 1 345 ? -10.242 4.289 -24.416 1.00 91.88 345 LYS A N 1
ATOM 2874 C CA . LYS A 1 345 ? -11.601 4.845 -24.387 1.00 91.88 345 LYS A CA 1
ATOM 2875 C C . LYS A 1 345 ? -12.490 4.214 -23.312 1.00 91.88 345 LYS A C 1
ATOM 2877 O O . LYS A 1 345 ? -13.398 4.870 -22.797 1.00 91.88 345 LYS A O 1
ATOM 2882 N N . HIS A 1 346 ? -12.268 2.940 -22.982 1.00 95.50 346 HIS A N 1
ATOM 2883 C CA . HIS A 1 346 ? -12.979 2.280 -21.886 1.00 95.50 346 HIS A CA 1
ATOM 2884 C C . HIS A 1 346 ? -12.705 2.988 -20.555 1.00 95.50 346 HIS A C 1
ATOM 2886 O O . HIS A 1 346 ? -13.654 3.313 -19.844 1.00 95.50 346 HIS A O 1
ATOM 2892 N N . PHE A 1 347 ? -11.441 3.300 -20.255 1.00 94.31 347 PHE A N 1
ATOM 2893 C CA . PHE A 1 347 ? -11.071 4.010 -19.028 1.00 94.31 347 PHE A CA 1
ATOM 2894 C C . PHE A 1 347 ? -11.538 5.468 -19.023 1.00 94.31 347 PHE A C 1
ATOM 2896 O O . PHE A 1 347 ? -12.068 5.905 -18.011 1.00 94.31 347 PHE A O 1
ATOM 2903 N N . GLU A 1 348 ? -11.457 6.177 -20.154 1.00 91.00 348 GLU A N 1
ATOM 2904 C CA . GLU A 1 348 ? -12.012 7.541 -20.302 1.00 91.00 348 GLU A CA 1
ATOM 2905 C C . GLU A 1 348 ? -13.533 7.611 -20.110 1.00 91.00 348 GLU A C 1
ATOM 2907 O O . GLU A 1 348 ? -14.096 8.659 -19.818 1.00 91.00 348 GLU A O 1
ATOM 2912 N N . THR A 1 349 ? -14.237 6.505 -20.357 1.00 90.75 349 THR A N 1
ATOM 2913 C CA . THR A 1 349 ? -15.684 6.433 -20.114 1.00 90.75 349 THR A CA 1
ATOM 2914 C C . THR A 1 349 ? -15.982 6.086 -18.654 1.00 90.75 349 THR A C 1
ATOM 2916 O O . THR A 1 349 ? -17.070 6.381 -18.157 1.00 90.75 349 THR A O 1
ATOM 2919 N N . LEU A 1 350 ? -15.050 5.406 -17.985 1.00 91.19 350 LEU A N 1
ATOM 2920 C CA . LEU A 1 350 ? -15.192 4.958 -16.606 1.00 91.19 350 LEU A CA 1
ATOM 2921 C C . LEU A 1 350 ? -14.860 6.068 -15.593 1.00 91.19 350 LEU A C 1
ATOM 2923 O O . LEU A 1 350 ? -15.492 6.101 -14.534 1.00 91.19 350 LEU A O 1
ATOM 2927 N N . PHE A 1 351 ? -13.907 6.947 -15.919 1.00 90.00 351 PHE A N 1
ATOM 2928 C CA . PHE A 1 351 ? -13.389 8.039 -15.084 1.00 90.00 351 PHE A CA 1
ATOM 2929 C C . PHE A 1 351 ? -13.446 9.364 -15.836 1.00 90.00 351 PHE A C 1
ATOM 2931 O O . PHE A 1 351 ? -13.863 10.368 -15.211 1.00 90.00 351 PHE A O 1
#